Protein AF-A0A7V5BQK6-F1 (afdb_monomer)

Foldseek 3Di:
DCPVVVCVVLLVVLVVLLVVLVVLLVVLVVLLVVLVVVVVVCVVVVVPDPPPSNVVSVVSNVVSVVSSVVSNVVSVVSVVVSVVVVVVVVVVVVVVVVVVVVVVVVVVVVPPPPPDDDPDPDDPDDPDDDPPDPPPDDPDDDDDPDDDPPPPPPPPPDDDDDPDDDDDDDDDDPDDDDDDDDDDDDDDDDDDDDDDDDDD

Solvent-accessible surface area (backbone atoms only — not comparable to full-atom values): 12839 Å² total; per-residue (Å²): 131,80,64,70,70,68,52,55,58,55,55,51,48,25,52,48,33,40,50,52,15,52,50,44,35,53,50,23,51,52,50,28,52,50,26,51,52,49,44,53,52,39,60,75,71,62,58,89,74,75,68,65,49,55,57,53,26,64,50,44,38,60,52,20,51,52,51,22,53,53,33,38,51,52,17,49,51,51,47,51,51,52,51,51,52,51,52,53,52,53,52,50,54,53,50,53,51,49,52,52,51,53,49,52,49,53,52,50,59,72,66,48,74,80,73,67,86,73,79,78,71,83,74,75,80,78,76,81,77,78,78,82,77,74,81,75,80,76,80,79,84,72,90,70,80,90,70,85,79,76,78,78,73,80,74,72,79,79,76,79,79,75,80,78,78,74,82,74,79,77,82,80,85,78,83,77,80,80,81,81,86,79,83,83,82,84,82,85,84,80,91,75,89,81,84,93,78,86,87,132

Secondary structure (DSSP, 8-state):
--THHHHHHHHHHHHHHHHHHHHHHHHHHHHHHHHHHHHHHHHHTT-TT--HHHHHHHHHHHHHHHHHHHHHHHHHHHHHHHHHHHHHHHHHHHHHHHHHHHHHHHHHHHHS----------PPPPPPPPPPPP-PPPP---------------PPPPPPPPPPPPPPPPP----PPPPPPPPPP---------------

Mean predicted aligned error: 17.7 Å

pLDDT: mean 79.8, std 14.49, range [47.88, 98.0]

Structure (mmCIF, N/CA/C/O backbone):
data_AF-A0A7V5BQK6-F1
#
_entry.id   AF-A0A7V5BQK6-F1
#
loop_
_atom_site.group_PDB
_atom_site.id
_atom_site.type_symbol
_atom_site.label_atom_id
_atom_site.label_alt_id
_atom_site.label_comp_id
_atom_site.label_asym_id
_atom_site.label_entity_id
_atom_site.label_seq_id
_atom_site.pdbx_PDB_ins_code
_atom_site.Cartn_x
_atom_site.Cartn_y
_atom_site.Cartn_z
_atom_site.occupancy
_atom_site.B_iso_or_equiv
_atom_site.auth_seq_id
_atom_site.auth_comp_id
_atom_site.auth_asym_id
_atom_site.auth_atom_id
_atom_site.pdbx_PDB_model_num
ATOM 1 N N . MET A 1 1 ? -16.136 13.824 20.740 1.00 47.88 1 MET A N 1
ATOM 2 C CA . MET A 1 1 ? -14.744 14.043 20.278 1.00 47.88 1 MET A CA 1
ATOM 3 C C . MET A 1 1 ? -14.569 13.340 18.940 1.00 47.88 1 MET A C 1
ATOM 5 O O . MET A 1 1 ? -14.857 12.156 18.852 1.00 47.88 1 MET A O 1
ATOM 9 N N . ASN A 1 2 ? -14.201 14.072 17.887 1.00 64.56 2 ASN A N 1
ATOM 10 C CA . ASN A 1 2 ? -14.251 13.600 16.499 1.00 64.56 2 ASN A CA 1
ATOM 11 C C . ASN A 1 2 ? -12.981 12.805 16.137 1.00 64.56 2 ASN A C 1
ATOM 13 O O . ASN A 1 2 ? -12.063 13.313 15.497 1.00 64.56 2 ASN A O 1
ATOM 17 N N . VAL A 1 3 ? -12.886 11.575 16.648 1.00 63.81 3 VAL A N 1
ATOM 18 C CA . VAL A 1 3 ? -11.678 10.740 16.546 1.00 63.81 3 VAL A CA 1
ATOM 19 C C . VAL A 1 3 ? -11.440 10.250 15.111 1.00 63.81 3 VAL A C 1
ATOM 21 O O . VAL A 1 3 ? -10.291 10.080 14.719 1.00 63.81 3 VAL A O 1
ATOM 24 N N . GLN A 1 4 ? -12.491 10.118 14.292 1.00 70.25 4 GLN A N 1
ATOM 25 C CA . GLN A 1 4 ? -12.381 9.646 12.906 1.00 70.25 4 GLN A CA 1
ATOM 26 C C . GLN A 1 4 ? -11.520 10.549 12.009 1.00 70.25 4 GLN A C 1
ATOM 28 O O . GLN A 1 4 ? -10.766 10.030 11.191 1.00 70.25 4 GLN A O 1
ATOM 33 N N . ARG A 1 5 ? -11.538 11.879 12.202 1.00 76.94 5 ARG A N 1
ATOM 34 C CA . ARG A 1 5 ? -10.778 12.808 11.339 1.00 76.94 5 ARG A CA 1
ATOM 35 C C . ARG A 1 5 ? -9.258 12.638 11.425 1.00 76.94 5 ARG A C 1
ATOM 37 O O . ARG A 1 5 ? -8.564 12.977 10.474 1.00 76.94 5 ARG A O 1
ATOM 44 N N . LYS A 1 6 ? -8.723 12.124 12.540 1.00 76.81 6 LYS A N 1
ATOM 45 C CA . LYS A 1 6 ? -7.266 11.981 12.717 1.00 76.81 6 LYS A CA 1
ATOM 46 C C . LYS A 1 6 ? -6.682 10.798 11.935 1.00 76.81 6 LYS A C 1
ATOM 48 O O . LYS A 1 6 ? -5.529 10.863 11.524 1.00 76.81 6 LYS A O 1
ATOM 53 N N . TYR A 1 7 ? -7.472 9.754 11.684 1.00 80.19 7 TYR A N 1
ATOM 54 C CA . TYR A 1 7 ? -7.002 8.533 11.010 1.00 80.19 7 TYR A CA 1
ATOM 55 C C . TYR A 1 7 ? -7.083 8.615 9.491 1.00 80.19 7 TYR A C 1
ATOM 57 O O . TYR A 1 7 ? -6.333 7.930 8.800 1.00 80.19 7 TYR A O 1
ATOM 65 N N . THR A 1 8 ? -7.926 9.505 8.963 1.00 84.94 8 THR A N 1
ATOM 66 C CA . THR A 1 8 ? -8.040 9.738 7.521 1.00 84.94 8 THR A CA 1
ATOM 67 C C . THR A 1 8 ? -6.699 10.150 6.903 1.00 84.94 8 THR A C 1
ATOM 69 O O . THR A 1 8 ? -6.355 9.678 5.823 1.00 84.94 8 THR A O 1
ATOM 72 N N . GLY A 1 9 ? -5.899 10.958 7.612 1.00 88.00 9 GLY A N 1
ATOM 73 C CA . GLY A 1 9 ? -4.573 11.377 7.140 1.00 88.00 9 GLY A CA 1
ATOM 74 C C . GLY A 1 9 ? -3.559 10.230 7.054 1.00 88.00 9 GLY A C 1
ATOM 75 O O . GLY A 1 9 ? -2.810 10.141 6.086 1.00 88.00 9 GLY A O 1
ATOM 76 N N . LEU A 1 10 ? -3.569 9.315 8.028 1.00 87.44 10 LEU A N 1
ATOM 77 C CA . LEU A 1 10 ? -2.686 8.141 8.047 1.00 87.44 10 LEU A CA 1
ATOM 78 C C . LEU A 1 10 ? -3.044 7.134 6.947 1.00 87.44 10 LEU A C 1
ATOM 80 O O . LEU A 1 10 ? -2.151 6.621 6.274 1.00 87.44 10 LEU A O 1
ATOM 84 N N . GLY A 1 11 ? -4.340 6.903 6.716 1.00 88.00 11 GLY A N 1
ATOM 85 C CA . GLY A 1 11 ? -4.805 6.065 5.608 1.00 88.00 11 GLY A CA 1
ATOM 86 C C . GLY A 1 11 ? -4.397 6.632 4.246 1.00 88.00 11 GLY A C 1
ATOM 87 O O . GLY A 1 11 ? -3.893 5.899 3.394 1.00 88.00 11 GLY A O 1
ATOM 88 N N . PHE A 1 12 ? -4.525 7.952 4.069 1.00 92.12 12 PHE A N 1
ATOM 89 C CA . PHE A 1 12 ? -4.057 8.637 2.863 1.00 92.12 12 PHE A CA 1
ATOM 90 C C . PHE A 1 12 ? -2.544 8.488 2.668 1.00 92.12 12 PHE A C 1
ATOM 92 O O . PHE A 1 12 ? -2.097 8.218 1.557 1.00 92.12 12 PHE A O 1
ATOM 99 N N . LEU A 1 13 ? -1.754 8.591 3.741 1.00 90.38 13 LEU A N 1
ATOM 100 C CA . LEU A 1 13 ? -0.303 8.429 3.666 1.00 90.38 13 LEU A CA 1
ATOM 101 C C . LEU A 1 13 ? 0.095 7.005 3.241 1.00 90.38 13 LEU A C 1
ATOM 103 O O . LEU A 1 13 ? 0.959 6.843 2.383 1.00 90.38 13 LEU A O 1
ATOM 107 N N . ALA A 1 14 ? -0.563 5.973 3.780 1.00 88.88 14 ALA A N 1
ATOM 108 C CA . ALA A 1 14 ? -0.323 4.583 3.382 1.00 88.88 14 ALA A CA 1
ATOM 109 C C . ALA A 1 14 ? -0.654 4.338 1.899 1.00 88.88 14 ALA A C 1
ATOM 111 O O . ALA A 1 14 ? 0.089 3.660 1.184 1.00 88.88 14 ALA A O 1
ATOM 112 N N . TRP A 1 15 ? -1.753 4.928 1.421 1.00 94.31 15 TRP A N 1
ATOM 113 C CA . TRP A 1 15 ? -2.127 4.900 0.009 1.00 94.31 15 TRP A CA 1
ATOM 114 C C . TRP A 1 15 ? -1.109 5.643 -0.870 1.00 94.31 15 TRP A C 1
ATOM 116 O O . TRP A 1 15 ? -0.677 5.113 -1.895 1.00 94.31 15 TRP A O 1
ATOM 126 N N . LEU A 1 16 ? -0.645 6.816 -0.429 1.00 93.94 16 LEU A N 1
ATOM 127 C CA . LEU A 1 16 ? 0.367 7.610 -1.122 1.00 93.94 16 LEU A CA 1
ATOM 128 C C . LEU A 1 16 ? 1.692 6.847 -1.263 1.00 93.94 16 LEU A C 1
ATOM 130 O O . LEU A 1 16 ? 2.267 6.825 -2.349 1.00 93.94 16 LEU A O 1
ATOM 134 N N . PHE A 1 17 ? 2.150 6.159 -0.211 1.00 92.75 17 PHE A N 1
ATOM 135 C CA . PHE A 1 17 ? 3.356 5.324 -0.272 1.00 92.75 17 PHE A CA 1
ATOM 136 C C . PHE A 1 17 ? 3.250 4.210 -1.318 1.00 92.75 17 PHE A C 1
ATOM 138 O O . PHE A 1 17 ? 4.212 3.966 -2.046 1.00 92.75 17 PHE A O 1
ATOM 145 N N . LYS A 1 18 ? 2.083 3.567 -1.447 1.00 90.81 18 LYS A N 1
ATOM 146 C CA . LYS A 1 18 ? 1.851 2.562 -2.497 1.00 90.81 18 LYS A CA 1
ATOM 147 C C . LYS A 1 18 ? 1.940 3.174 -3.893 1.00 90.81 18 LYS A C 1
ATOM 149 O O . LYS A 1 18 ? 2.552 2.573 -4.770 1.00 90.81 18 LYS A O 1
ATOM 154 N N . ILE A 1 19 ? 1.380 4.366 -4.103 1.00 94.81 19 ILE A N 1
ATOM 155 C CA . ILE A 1 19 ? 1.478 5.067 -5.392 1.00 94.81 19 ILE A CA 1
ATOM 156 C C . ILE A 1 19 ? 2.924 5.423 -5.714 1.00 94.81 19 ILE A C 1
ATOM 158 O O . ILE A 1 19 ? 3.383 5.144 -6.818 1.00 94.81 19 ILE A O 1
ATOM 162 N N . ILE A 1 20 ? 3.654 5.990 -4.753 1.00 93.69 20 ILE A N 1
ATOM 163 C CA . ILE A 1 20 ? 5.069 6.330 -4.928 1.00 93.69 20 ILE A CA 1
ATOM 164 C C . ILE A 1 20 ? 5.881 5.073 -5.260 1.00 93.69 20 ILE A C 1
ATOM 166 O O . ILE A 1 20 ? 6.717 5.122 -6.160 1.00 93.69 20 ILE A O 1
ATOM 170 N N . ALA A 1 21 ? 5.599 3.940 -4.607 1.00 92.19 21 ALA A N 1
ATOM 171 C CA . ALA A 1 21 ? 6.231 2.666 -4.936 1.00 92.19 21 ALA A CA 1
ATOM 172 C C . ALA A 1 21 ? 5.999 2.300 -6.412 1.00 92.19 21 ALA A C 1
ATOM 174 O O . ALA A 1 21 ? 6.957 2.054 -7.144 1.00 92.19 21 ALA A O 1
ATOM 175 N N . TRP A 1 22 ? 4.746 2.323 -6.877 1.00 95.69 22 TRP A N 1
ATOM 176 C CA . TRP A 1 22 ? 4.415 2.034 -8.276 1.00 95.69 22 TRP A CA 1
ATOM 177 C C . TRP A 1 22 ? 5.094 2.988 -9.262 1.00 95.69 22 TRP A C 1
ATOM 179 O O . TRP A 1 22 ? 5.637 2.533 -10.268 1.00 95.69 22 TRP A O 1
ATOM 189 N N . ILE A 1 23 ? 5.121 4.290 -8.965 1.00 95.81 23 ILE A N 1
ATOM 190 C CA . ILE A 1 23 ? 5.815 5.288 -9.792 1.00 95.81 23 ILE A CA 1
ATOM 191 C C . ILE A 1 23 ? 7.312 4.969 -9.867 1.00 95.81 23 ILE A C 1
ATOM 193 O O . ILE A 1 23 ? 7.877 4.976 -10.958 1.00 95.81 23 ILE A O 1
ATOM 197 N N . ALA A 1 24 ? 7.947 4.642 -8.738 1.00 92.88 24 ALA A N 1
ATOM 198 C CA . ALA A 1 24 ? 9.363 4.283 -8.694 1.00 92.88 24 ALA A CA 1
ATOM 199 C C . ALA A 1 24 ? 9.669 3.024 -9.524 1.00 92.88 24 ALA A C 1
ATOM 201 O O . ALA A 1 24 ? 10.669 2.992 -10.244 1.00 92.88 24 ALA A O 1
ATOM 202 N N . LEU A 1 25 ? 8.791 2.014 -9.480 1.00 95.19 25 LEU A N 1
ATOM 203 C CA . LEU A 1 25 ? 8.921 0.802 -10.290 1.00 95.19 25 LEU A CA 1
ATOM 204 C C . LEU A 1 25 ? 8.820 1.110 -11.789 1.00 95.19 25 LEU A C 1
ATOM 206 O O . LEU A 1 25 ? 9.693 0.712 -12.558 1.00 95.19 25 LEU A O 1
ATOM 210 N N . ILE A 1 26 ? 7.784 1.847 -12.202 1.00 97.00 26 ILE A N 1
ATOM 211 C CA . ILE A 1 26 ? 7.568 2.213 -13.610 1.00 97.00 26 ILE A CA 1
ATOM 212 C C . ILE A 1 26 ? 8.733 3.063 -14.123 1.00 97.00 26 ILE A C 1
ATOM 214 O O . ILE A 1 26 ? 9.243 2.802 -15.210 1.00 97.00 26 ILE A O 1
ATOM 218 N N . ALA A 1 27 ? 9.192 4.037 -13.332 1.00 94.81 27 ALA A N 1
ATOM 219 C CA . ALA A 1 27 ? 10.336 4.870 -13.679 1.00 94.81 27 ALA A CA 1
ATOM 220 C C . ALA A 1 27 ? 11.607 4.029 -13.860 1.00 94.81 27 ALA A C 1
ATOM 222 O O . ALA A 1 27 ? 12.291 4.177 -14.869 1.00 94.81 27 ALA A O 1
ATOM 223 N N . SER A 1 28 ? 11.901 3.104 -12.940 1.00 93.69 28 SER A N 1
A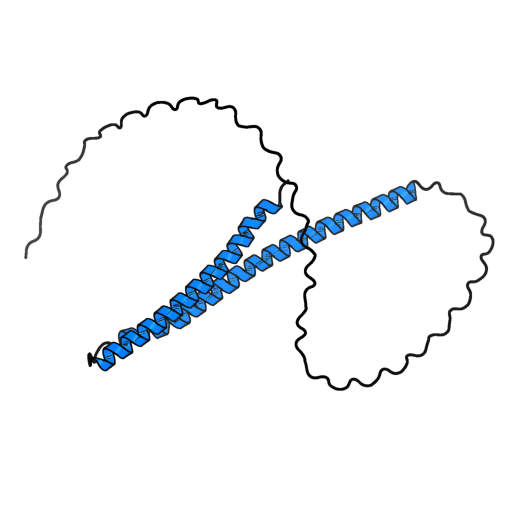TOM 224 C CA . SER A 1 28 ? 13.060 2.208 -13.052 1.00 93.69 28 SER A CA 1
ATOM 225 C C . SER A 1 28 ? 13.010 1.346 -14.317 1.00 93.69 28 SER A C 1
ATOM 227 O O . SER A 1 28 ? 14.007 1.259 -15.036 1.00 93.69 28 SER A O 1
ATOM 229 N N . ILE A 1 29 ? 11.846 0.774 -14.642 1.00 94.94 29 ILE A N 1
ATOM 230 C CA . ILE A 1 29 ? 11.657 -0.014 -15.868 1.00 94.94 29 ILE A CA 1
ATOM 231 C C . ILE A 1 29 ? 11.849 0.868 -17.108 1.00 94.94 29 ILE A C 1
ATOM 233 O O . ILE A 1 29 ? 12.577 0.484 -18.022 1.00 94.94 29 ILE A O 1
ATOM 237 N N . ALA A 1 30 ? 11.246 2.060 -17.137 1.00 95.56 30 ALA A N 1
ATOM 238 C CA . ALA A 1 30 ? 11.380 2.995 -18.252 1.00 95.56 30 ALA A CA 1
ATOM 239 C C . ALA A 1 30 ? 12.842 3.414 -18.472 1.00 95.56 30 ALA A C 1
ATOM 241 O O . ALA A 1 30 ? 13.314 3.413 -19.608 1.00 95.56 30 ALA A O 1
ATOM 242 N N . PHE A 1 31 ? 13.583 3.698 -17.395 1.00 93.31 31 PHE A N 1
ATOM 243 C CA . PHE A 1 31 ? 15.016 3.984 -17.462 1.00 93.31 31 PHE A CA 1
ATOM 244 C C . PHE A 1 31 ? 15.812 2.788 -17.986 1.00 93.31 31 PHE A C 1
ATOM 246 O O . PHE A 1 31 ? 16.639 2.962 -18.878 1.00 93.31 31 PHE A O 1
ATOM 253 N N . ALA A 1 32 ? 15.558 1.577 -17.486 1.00 90.00 32 ALA A N 1
ATOM 254 C CA . ALA A 1 32 ? 16.251 0.376 -17.948 1.00 90.00 32 ALA A CA 1
ATOM 255 C C . ALA A 1 32 ? 16.034 0.135 -19.453 1.00 90.00 32 ALA A C 1
ATOM 257 O O . ALA A 1 32 ? 16.995 -0.105 -20.184 1.00 90.00 32 ALA A O 1
ATOM 258 N N . VAL A 1 33 ? 14.793 0.277 -19.930 1.00 92.88 33 VAL A N 1
ATOM 259 C CA . VAL A 1 33 ? 14.450 0.166 -21.356 1.00 92.88 33 VAL A CA 1
ATOM 260 C C . VAL A 1 33 ? 15.129 1.266 -22.172 1.00 92.88 33 VAL A C 1
ATOM 262 O O . VAL A 1 33 ? 15.717 0.977 -23.212 1.00 92.88 33 VAL A O 1
ATOM 265 N N . TRP A 1 34 ? 15.106 2.514 -21.697 1.00 93.06 34 TRP A N 1
ATOM 266 C CA . TRP A 1 34 ? 15.776 3.634 -22.360 1.00 93.06 34 TRP A CA 1
ATOM 267 C C . TRP A 1 34 ? 17.281 3.390 -22.529 1.00 93.06 34 TRP A C 1
ATOM 269 O O . TRP A 1 34 ? 17.806 3.547 -23.631 1.00 93.06 34 TRP A O 1
ATOM 279 N N . PHE A 1 35 ? 17.974 2.957 -21.470 1.00 90.38 35 PHE A N 1
ATOM 280 C CA . PHE A 1 35 ? 19.403 2.631 -21.534 1.00 90.38 35 PHE A CA 1
ATOM 281 C C . PHE A 1 35 ? 19.695 1.488 -22.509 1.00 90.38 35 PHE A C 1
ATOM 283 O O . PHE A 1 35 ? 20.683 1.552 -23.239 1.00 90.38 35 PHE A O 1
ATOM 290 N N . TRP A 1 36 ? 18.817 0.486 -22.574 1.00 87.31 36 TRP A N 1
ATOM 291 C CA . TRP A 1 36 ? 18.955 -0.618 -23.519 1.00 87.31 36 TRP A CA 1
ATOM 292 C C . TRP A 1 36 ? 18.797 -0.163 -24.980 1.00 87.31 36 TRP A C 1
ATOM 294 O O . TRP A 1 36 ? 19.584 -0.552 -25.842 1.00 87.31 36 TRP A O 1
ATOM 304 N N . PHE A 1 37 ? 17.845 0.735 -25.261 1.00 91.06 37 PHE A N 1
ATOM 305 C CA . PHE A 1 37 ? 17.688 1.349 -26.587 1.00 91.06 37 PHE A CA 1
ATOM 306 C C . PHE A 1 37 ? 18.875 2.237 -26.980 1.00 91.06 37 PHE A C 1
ATOM 308 O O . PHE A 1 37 ? 19.283 2.236 -28.144 1.00 91.06 37 PHE A O 1
ATOM 315 N N . GLN A 1 38 ? 19.437 2.991 -26.031 1.00 88.25 38 GLN A N 1
ATOM 316 C CA . GLN A 1 38 ? 20.633 3.805 -26.266 1.00 88.25 38 GLN A CA 1
ATOM 317 C C . GLN A 1 38 ? 21.822 2.929 -26.659 1.00 88.25 38 GLN A C 1
ATOM 319 O O . GLN A 1 38 ? 22.490 3.217 -27.649 1.00 88.25 38 GLN A O 1
ATOM 324 N N . ASP A 1 39 ? 22.041 1.826 -25.941 1.00 85.19 39 ASP A N 1
ATOM 325 C CA . ASP A 1 39 ? 23.104 0.880 -26.269 1.00 85.19 39 ASP A CA 1
ATOM 326 C C . ASP A 1 39 ? 22.917 0.269 -27.666 1.00 85.19 39 ASP A C 1
ATOM 328 O O . ASP A 1 39 ? 23.847 0.285 -28.471 1.00 85.19 39 ASP A O 1
ATOM 332 N N . TYR A 1 40 ? 21.695 -0.158 -28.008 1.00 87.12 40 TYR A N 1
ATOM 333 C CA . TYR A 1 40 ? 21.377 -0.648 -29.353 1.00 87.12 40 TYR A CA 1
ATOM 334 C C . TYR A 1 40 ? 21.680 0.396 -30.439 1.00 87.12 40 TYR A C 1
ATOM 336 O O . TYR A 1 40 ? 22.308 0.091 -31.452 1.00 87.12 40 TYR A O 1
ATOM 344 N N . THR A 1 41 ? 21.287 1.650 -30.210 1.00 87.88 41 THR A N 1
ATOM 345 C CA . THR A 1 41 ? 21.492 2.752 -31.161 1.00 87.88 41 THR A CA 1
ATOM 346 C C . THR A 1 41 ? 22.983 3.033 -31.376 1.00 87.88 41 THR A C 1
ATOM 348 O O . THR A 1 41 ? 23.434 3.143 -32.516 1.00 87.88 41 THR A O 1
ATOM 351 N N . VAL A 1 42 ? 23.770 3.080 -30.296 1.00 86.69 42 VAL A N 1
ATOM 352 C CA . VAL A 1 42 ? 25.228 3.287 -30.339 1.00 86.69 42 VAL A CA 1
ATOM 353 C C . VAL A 1 42 ? 25.943 2.134 -31.051 1.00 86.69 42 VAL A C 1
ATOM 355 O O . VAL A 1 42 ? 26.853 2.386 -31.845 1.00 86.69 42 VAL A O 1
ATOM 358 N N . GLN A 1 43 ? 25.514 0.886 -30.820 1.00 84.75 43 GLN A N 1
ATOM 359 C CA . GLN A 1 43 ? 26.060 -0.286 -31.512 1.00 84.75 43 GLN A CA 1
ATOM 360 C C . GLN A 1 43 ? 25.801 -0.233 -33.022 1.00 84.75 43 GLN A C 1
ATOM 362 O O . GLN A 1 43 ? 26.722 -0.462 -33.806 1.00 84.75 43 GLN A O 1
ATOM 367 N N . VAL A 1 44 ? 24.578 0.112 -33.440 1.00 88.00 44 VAL A N 1
ATOM 368 C CA . VAL A 1 44 ? 24.208 0.208 -34.864 1.00 88.00 44 VAL A CA 1
ATOM 369 C C . VAL A 1 44 ? 24.959 1.341 -35.572 1.00 88.00 44 VAL A C 1
ATOM 371 O O . VAL A 1 44 ? 25.360 1.186 -36.722 1.00 88.00 44 VAL A O 1
ATOM 374 N N . LEU A 1 45 ? 25.201 2.462 -34.886 1.00 90.38 45 LEU A N 1
ATOM 375 C CA . LEU A 1 45 ? 25.946 3.608 -35.425 1.00 90.38 45 LEU A CA 1
ATOM 376 C C . LEU A 1 45 ? 27.472 3.399 -35.466 1.00 90.38 45 LEU A C 1
ATOM 378 O O . LEU A 1 45 ? 28.187 4.266 -35.963 1.00 90.38 45 LEU A O 1
ATOM 382 N N . GLY A 1 46 ? 27.992 2.274 -34.963 1.00 85.50 46 GLY A N 1
ATOM 383 C CA . GLY A 1 46 ? 29.418 1.944 -35.041 1.00 85.50 46 GLY A CA 1
ATOM 384 C C . GLY A 1 46 ? 30.320 2.756 -34.104 1.00 85.50 46 GLY A C 1
ATOM 385 O O . GLY A 1 46 ? 31.543 2.731 -34.255 1.00 85.50 46 GLY A O 1
ATOM 386 N N . PHE A 1 47 ? 29.759 3.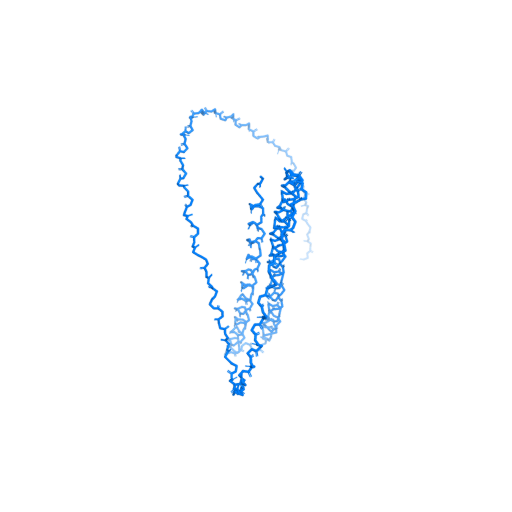446 -33.105 1.00 79.88 47 PHE A N 1
ATOM 387 C CA . PHE A 1 47 ? 30.536 4.130 -32.066 1.00 79.88 47 PHE A CA 1
ATOM 388 C C . PHE A 1 47 ? 31.054 3.101 -31.043 1.00 79.88 47 PHE A C 1
ATOM 390 O O . PHE A 1 47 ? 30.539 2.957 -29.937 1.00 79.88 47 PHE A O 1
ATOM 397 N N . GLY A 1 48 ? 32.077 2.343 -31.441 1.00 65.25 48 GLY A N 1
ATOM 398 C CA . GLY A 1 48 ? 32.552 1.114 -30.791 1.00 65.25 48 GLY A CA 1
ATOM 399 C C . GLY A 1 48 ? 33.223 1.225 -29.414 1.00 65.25 48 GLY A C 1
ATOM 400 O O . GLY A 1 48 ? 34.079 0.396 -29.118 1.00 65.25 48 GLY A O 1
ATOM 401 N N . VAL A 1 49 ? 32.889 2.202 -28.559 1.00 63.69 49 VAL A N 1
ATOM 402 C CA . VAL A 1 49 ? 33.611 2.394 -27.277 1.00 63.69 49 VAL A CA 1
ATOM 403 C C . VAL A 1 49 ? 32.722 2.632 -26.044 1.00 63.69 49 VAL A C 1
ATOM 405 O O . VAL A 1 49 ? 33.195 2.480 -24.920 1.00 63.69 49 VAL A O 1
ATOM 408 N N . TYR A 1 50 ? 31.422 2.908 -26.174 1.00 64.44 50 TYR A N 1
ATOM 409 C CA . TYR A 1 50 ? 30.586 3.197 -24.997 1.00 64.44 50 TYR A CA 1
ATOM 410 C C . TYR A 1 50 ? 29.857 1.957 -24.459 1.00 64.44 50 TYR A C 1
ATOM 412 O O . TYR A 1 50 ? 28.675 1.772 -24.701 1.00 64.44 50 TYR A O 1
ATOM 420 N N . ARG A 1 51 ? 30.552 1.125 -23.664 1.00 68.81 51 ARG A N 1
ATOM 421 C CA . ARG A 1 51 ? 29.943 0.022 -22.871 1.00 68.81 51 ARG A CA 1
ATOM 422 C C . ARG A 1 51 ? 29.339 0.458 -21.528 1.00 68.81 51 ARG A C 1
ATOM 424 O O . ARG A 1 51 ? 28.686 -0.334 -20.853 1.00 68.81 51 ARG A O 1
ATOM 431 N N . ILE A 1 52 ? 29.575 1.704 -21.125 1.00 76.25 52 ILE A N 1
ATOM 432 C CA . ILE A 1 52 ? 29.103 2.288 -19.860 1.00 76.25 52 ILE A CA 1
ATOM 433 C C . ILE A 1 52 ? 27.556 2.266 -19.720 1.00 76.25 52 ILE A C 1
ATOM 435 O O . ILE A 1 52 ? 27.087 1.937 -18.628 1.00 76.25 52 ILE A O 1
ATOM 439 N N . PRO A 1 53 ? 26.744 2.529 -20.771 1.00 72.94 53 PRO A N 1
ATOM 440 C CA . PRO A 1 53 ? 25.282 2.616 -20.650 1.00 72.94 53 PRO A CA 1
ATOM 441 C C . PRO A 1 53 ? 24.609 1.322 -20.165 1.00 72.94 53 PRO A C 1
ATOM 443 O O . PRO A 1 53 ? 23.723 1.369 -19.311 1.00 72.94 53 PRO A O 1
ATOM 446 N N . ASN A 1 54 ? 25.065 0.160 -20.645 1.00 76.75 54 ASN A N 1
ATOM 447 C CA . ASN A 1 54 ? 24.477 -1.134 -20.279 1.00 76.75 54 ASN A CA 1
ATOM 448 C C . ASN A 1 54 ? 24.674 -1.497 -18.806 1.00 76.75 54 ASN A C 1
ATOM 450 O O . ASN A 1 54 ? 23.795 -2.096 -18.180 1.00 76.75 54 ASN A O 1
ATOM 454 N N . TRP A 1 55 ? 25.827 -1.140 -18.241 1.00 84.44 55 TRP A N 1
ATOM 455 C CA . TRP A 1 55 ? 26.128 -1.441 -16.845 1.00 84.44 55 TRP A CA 1
ATOM 456 C C . TRP A 1 55 ? 25.248 -0.620 -15.894 1.00 84.44 55 TRP A C 1
ATOM 458 O O . TRP A 1 55 ? 24.688 -1.172 -14.949 1.00 84.44 55 TRP A O 1
ATOM 468 N N . LEU A 1 56 ? 25.038 0.667 -16.200 1.00 84.56 56 LEU A N 1
ATOM 469 C CA . LEU A 1 56 ? 24.124 1.530 -15.446 1.00 84.56 56 LEU A CA 1
ATOM 470 C C . LEU A 1 56 ? 22.682 1.011 -15.491 1.00 84.56 56 LEU A C 1
ATOM 472 O O . LEU A 1 56 ? 22.076 0.838 -14.435 1.00 84.56 56 LEU A O 1
ATOM 476 N N . GLY A 1 57 ? 22.152 0.681 -16.674 1.00 82.94 57 GLY A N 1
ATOM 477 C CA . GLY A 1 57 ? 20.803 0.111 -16.789 1.00 82.94 57 GLY A CA 1
ATOM 478 C C . GLY A 1 57 ? 20.625 -1.166 -15.956 1.00 82.94 57 GLY A C 1
ATOM 479 O O . GLY A 1 57 ? 19.621 -1.328 -15.261 1.00 82.94 57 GLY A O 1
ATOM 480 N N . SER A 1 58 ? 21.649 -2.025 -15.942 1.00 87.38 58 SER A N 1
ATOM 481 C CA . SER A 1 58 ? 21.649 -3.283 -15.183 1.00 87.38 58 SER A CA 1
ATOM 482 C C . SER A 1 58 ? 21.674 -3.091 -13.663 1.00 87.38 58 SER A C 1
ATOM 484 O O . SER A 1 58 ? 21.208 -3.969 -12.945 1.00 87.38 58 SER A O 1
ATOM 486 N N . ILE A 1 59 ? 22.191 -1.965 -13.157 1.00 91.25 59 ILE A N 1
ATOM 487 C CA . ILE A 1 59 ? 22.204 -1.634 -11.719 1.00 91.25 59 ILE A CA 1
ATOM 488 C C . ILE A 1 59 ? 20.926 -0.908 -11.297 1.00 91.25 59 ILE A C 1
ATOM 490 O O . ILE A 1 59 ? 20.394 -1.156 -10.214 1.00 91.25 59 ILE A O 1
ATOM 494 N N . PHE A 1 60 ? 20.402 -0.032 -12.152 1.00 87.88 60 PHE A N 1
ATOM 495 C CA . PHE A 1 60 ? 19.198 0.740 -11.850 1.00 87.88 60 PHE A CA 1
ATOM 496 C C . PHE A 1 60 ? 17.938 -0.125 -11.758 1.00 87.88 60 PHE A C 1
ATOM 498 O O . PHE A 1 60 ? 17.039 0.197 -10.979 1.00 87.88 60 PHE A O 1
ATOM 505 N N . LEU A 1 61 ? 17.875 -1.232 -12.504 1.00 91.19 61 LEU A N 1
ATOM 506 C CA . LEU A 1 61 ? 16.756 -2.170 -12.438 1.00 91.19 61 LEU A CA 1
ATOM 507 C C . LEU A 1 61 ? 16.627 -2.851 -11.053 1.00 91.19 61 LEU A C 1
ATOM 509 O O . LEU A 1 61 ? 15.589 -2.674 -10.412 1.00 91.19 61 LEU A O 1
ATOM 513 N N . PRO A 1 62 ? 17.634 -3.581 -10.523 1.00 94.19 62 PRO A N 1
ATOM 514 C CA . PRO A 1 62 ? 17.534 -4.188 -9.198 1.00 94.19 62 PRO A CA 1
ATOM 515 C C . PRO A 1 62 ? 17.395 -3.133 -8.098 1.00 94.19 62 PRO A C 1
ATOM 517 O O . PRO A 1 62 ? 16.652 -3.357 -7.146 1.00 94.19 62 PRO A O 1
ATOM 520 N N . PHE A 1 63 ? 18.036 -1.967 -8.239 1.00 94.50 63 PHE A N 1
ATOM 521 C CA . PHE A 1 63 ? 17.866 -0.871 -7.286 1.00 94.50 63 PHE A CA 1
ATOM 522 C C . PHE A 1 63 ? 16.419 -0.356 -7.250 1.00 94.50 63 PHE A C 1
ATOM 524 O O . PHE A 1 63 ? 15.851 -0.173 -6.172 1.00 94.50 63 PHE A O 1
ATOM 531 N N . GLY A 1 64 ? 15.783 -0.176 -8.410 1.00 92.44 64 GLY A N 1
ATOM 532 C CA . GLY A 1 64 ? 14.382 0.231 -8.488 1.00 92.44 64 GLY A CA 1
ATOM 533 C C . GLY A 1 64 ? 13.422 -0.826 -7.948 1.00 92.44 64 GLY A C 1
ATOM 534 O O . GLY A 1 64 ? 12.492 -0.481 -7.223 1.00 92.44 64 GLY A O 1
ATOM 535 N N . ILE A 1 65 ? 13.683 -2.110 -8.214 1.00 95.38 65 ILE A N 1
ATOM 536 C CA . ILE A 1 65 ? 12.906 -3.227 -7.653 1.00 95.38 65 ILE A CA 1
ATOM 537 C C . ILE A 1 65 ? 13.022 -3.260 -6.122 1.00 95.38 65 ILE A C 1
ATOM 539 O O . ILE A 1 65 ? 12.005 -3.359 -5.437 1.00 95.38 65 ILE A O 1
ATOM 543 N N . LEU A 1 66 ? 14.232 -3.136 -5.566 1.00 96.81 66 LEU A N 1
ATOM 544 C CA . LEU A 1 66 ? 14.442 -3.079 -4.114 1.00 96.81 66 LEU A CA 1
ATOM 545 C C . LEU A 1 66 ? 13.719 -1.880 -3.491 1.00 96.81 66 LEU A C 1
ATOM 547 O O . LEU A 1 66 ? 13.011 -2.033 -2.497 1.00 96.81 66 LEU A O 1
ATOM 551 N N . THR A 1 67 ? 13.834 -0.708 -4.117 1.00 93.25 67 THR A N 1
ATOM 552 C CA . THR A 1 67 ? 13.136 0.512 -3.688 1.00 93.25 67 THR A CA 1
ATOM 553 C C . THR A 1 67 ? 11.615 0.322 -3.701 1.00 93.25 67 THR A C 1
ATOM 555 O O . THR A 1 67 ? 10.940 0.673 -2.732 1.00 93.25 67 THR A O 1
ATOM 558 N N . PHE A 1 68 ? 11.071 -0.294 -4.757 1.00 95.00 68 PHE A N 1
ATOM 559 C CA . PHE A 1 68 ? 9.654 -0.642 -4.859 1.00 95.00 68 PHE A CA 1
ATOM 560 C C . PHE A 1 68 ? 9.213 -1.555 -3.714 1.00 95.00 68 PHE A C 1
ATOM 562 O O . PHE A 1 68 ? 8.249 -1.231 -3.022 1.00 95.00 68 PHE A O 1
ATOM 569 N N . ILE A 1 69 ? 9.932 -2.659 -3.478 1.00 96.06 69 ILE A N 1
ATOM 570 C CA . ILE A 1 69 ? 9.617 -3.607 -2.401 1.00 96.06 69 ILE A CA 1
ATOM 571 C C . ILE A 1 69 ? 9.618 -2.886 -1.053 1.00 96.06 69 ILE A C 1
ATOM 573 O O . ILE A 1 69 ? 8.684 -3.049 -0.270 1.00 96.06 69 ILE A O 1
ATOM 577 N N . GLN A 1 70 ? 10.625 -2.052 -0.791 1.00 95.44 70 GLN A N 1
ATOM 578 C CA . GLN A 1 70 ? 10.757 -1.361 0.485 1.00 95.44 70 GLN A CA 1
ATOM 579 C C . GLN A 1 70 ? 9.600 -0.389 0.746 1.00 95.44 70 GLN A C 1
ATOM 581 O O . GLN A 1 70 ? 8.998 -0.439 1.820 1.00 95.44 70 GLN A O 1
ATOM 586 N N . PHE A 1 71 ? 9.224 0.439 -0.235 1.00 91.94 71 PHE A N 1
ATOM 587 C CA . PHE A 1 71 ? 8.071 1.335 -0.093 1.00 91.94 71 PHE A CA 1
ATOM 588 C C . PHE A 1 71 ? 6.738 0.586 -0.047 1.00 91.94 71 PHE A C 1
ATOM 590 O O . PHE A 1 71 ? 5.847 0.973 0.711 1.00 91.94 71 PHE A O 1
ATOM 597 N N . TYR A 1 72 ? 6.598 -0.498 -0.811 1.00 93.56 72 TYR A N 1
ATOM 598 C CA . TYR A 1 72 ? 5.384 -1.308 -0.821 1.00 93.56 72 TYR A CA 1
ATOM 599 C C . TYR A 1 72 ? 5.151 -1.995 0.531 1.00 93.56 72 TYR A C 1
ATOM 601 O O . TYR A 1 72 ? 4.050 -1.919 1.082 1.00 93.56 72 TYR A O 1
ATOM 609 N N . VAL A 1 73 ? 6.196 -2.607 1.102 1.00 95.12 73 VAL A N 1
ATOM 610 C CA . VAL A 1 73 ? 6.152 -3.230 2.434 1.00 95.12 73 VAL A CA 1
ATOM 611 C C . VAL A 1 73 ? 5.883 -2.180 3.509 1.00 95.12 73 VAL A C 1
ATOM 613 O O . VAL A 1 73 ? 5.015 -2.397 4.352 1.00 95.12 73 VAL A O 1
ATOM 616 N N . LEU A 1 74 ? 6.558 -1.026 3.463 1.00 93.00 74 LEU A N 1
ATOM 617 C CA . LEU A 1 74 ? 6.347 0.050 4.434 1.00 93.00 74 LEU A CA 1
ATOM 618 C C . LEU A 1 74 ? 4.906 0.582 4.386 1.00 93.00 74 LEU A C 1
ATOM 620 O O . LEU A 1 74 ? 4.258 0.697 5.425 1.00 93.00 74 LEU A O 1
ATOM 624 N N . GLY A 1 75 ? 4.374 0.840 3.188 1.00 89.38 75 GLY A N 1
ATOM 625 C CA . GLY A 1 75 ? 2.984 1.259 3.004 1.00 89.38 75 GLY A CA 1
ATOM 626 C C . GLY A 1 75 ? 1.984 0.204 3.488 1.00 89.38 75 GLY A C 1
ATOM 627 O O . GLY A 1 75 ? 0.994 0.542 4.133 1.00 89.38 75 GLY A O 1
ATOM 628 N N . GLY A 1 76 ? 2.260 -1.081 3.237 1.00 91.19 76 GLY A N 1
ATOM 629 C CA . GLY A 1 76 ? 1.455 -2.195 3.745 1.00 91.19 76 GLY A CA 1
ATOM 630 C C . GLY A 1 76 ? 1.462 -2.300 5.272 1.00 91.19 76 GLY A C 1
ATOM 631 O O . GLY A 1 76 ? 0.410 -2.500 5.875 1.00 91.19 76 GLY A O 1
ATOM 632 N N . LEU A 1 77 ? 2.621 -2.106 5.903 1.00 95.12 77 LEU A N 1
ATOM 633 C CA . LEU A 1 77 ? 2.774 -2.174 7.355 1.00 95.12 77 LEU A CA 1
ATOM 634 C C . LEU A 1 77 ? 2.028 -1.032 8.058 1.00 95.12 77 LEU A C 1
ATOM 636 O O . LEU A 1 77 ? 1.381 -1.265 9.076 1.00 95.12 77 LEU A O 1
ATOM 640 N N . ILE A 1 78 ? 2.044 0.176 7.481 1.00 92.31 78 ILE A N 1
ATOM 641 C CA . ILE A 1 78 ? 1.244 1.306 7.979 1.00 92.31 78 ILE A CA 1
ATOM 642 C C . ILE A 1 78 ? -0.254 0.994 7.869 1.00 92.31 78 ILE A C 1
ATOM 644 O O . ILE A 1 78 ? -0.976 1.201 8.841 1.00 92.31 78 ILE A O 1
ATOM 648 N N . SER A 1 79 ? -0.727 0.463 6.731 1.00 89.25 79 SER A N 1
ATOM 649 C CA . SER A 1 79 ? -2.132 0.043 6.588 1.00 89.25 79 SER A CA 1
ATOM 650 C C . SER A 1 79 ? -2.532 -0.976 7.658 1.00 89.25 79 SER A C 1
ATOM 652 O O . SER A 1 79 ? -3.530 -0.779 8.343 1.00 89.25 79 SER A O 1
ATOM 654 N N . LEU A 1 80 ? -1.715 -2.012 7.866 1.00 93.62 80 LEU A N 1
ATOM 655 C CA . LEU A 1 80 ? -1.990 -3.049 8.859 1.00 93.62 80 LEU A CA 1
ATOM 656 C C . LEU A 1 80 ? -2.034 -2.490 10.286 1.00 93.62 80 LEU A C 1
ATOM 658 O O . LEU A 1 80 ? -2.879 -2.891 11.082 1.00 93.62 80 LEU A O 1
ATOM 662 N N . LEU A 1 81 ? -1.152 -1.545 10.617 1.00 94.12 81 LEU A N 1
ATOM 663 C CA . LEU A 1 81 ? -1.139 -0.916 11.936 1.00 94.12 81 LEU A CA 1
ATOM 664 C C . LEU A 1 81 ? -2.428 -0.117 12.195 1.00 94.12 81 LEU A C 1
ATOM 666 O O . LEU A 1 81 ? -2.976 -0.177 13.296 1.00 94.12 81 LEU A O 1
ATOM 670 N N . ILE A 1 82 ? -2.935 0.580 11.171 1.00 91.69 82 ILE A N 1
ATOM 671 C CA . ILE A 1 82 ? -4.211 1.307 11.234 1.00 91.69 82 ILE A CA 1
ATOM 672 C C . ILE A 1 82 ? -5.373 0.328 11.446 1.00 91.69 82 ILE A C 1
ATOM 674 O O . ILE A 1 82 ? -6.229 0.575 12.298 1.00 91.69 82 ILE A O 1
ATOM 678 N N . ASP A 1 83 ? -5.386 -0.796 10.726 1.00 92.25 83 ASP A N 1
ATOM 679 C CA . ASP A 1 83 ? -6.437 -1.811 10.849 1.00 92.25 83 ASP A CA 1
ATOM 680 C C . ASP A 1 83 ? -6.444 -2.455 12.242 1.00 92.25 83 ASP A C 1
ATOM 682 O O . ASP A 1 83 ? -7.503 -2.623 12.854 1.00 92.25 83 ASP A O 1
ATOM 686 N N . VAL A 1 84 ? -5.263 -2.760 12.794 1.00 95.75 84 VAL A N 1
ATOM 687 C CA . VAL A 1 84 ? -5.122 -3.283 14.162 1.00 95.75 84 VAL A CA 1
ATOM 688 C C . VAL A 1 84 ? -5.626 -2.271 15.189 1.00 95.75 84 VAL A C 1
ATOM 690 O O . VAL A 1 84 ? -6.350 -2.648 16.116 1.00 95.75 84 VAL A O 1
ATOM 693 N N . GLU A 1 85 ? -5.298 -0.987 15.035 1.00 93.25 85 GLU A N 1
ATOM 694 C CA . GLU A 1 85 ? -5.795 0.057 15.934 1.00 93.25 85 GLU A CA 1
ATOM 695 C C . GLU A 1 85 ? -7.322 0.186 15.853 1.00 93.25 85 GLU A C 1
ATOM 697 O O . GLU A 1 85 ? -7.995 0.267 16.887 1.00 93.25 85 GLU A O 1
ATOM 702 N N . TYR A 1 86 ? -7.885 0.154 14.642 1.00 89.75 86 TYR A N 1
ATOM 703 C CA . TYR A 1 86 ? -9.330 0.205 14.433 1.00 89.75 86 TYR A CA 1
ATOM 704 C C . TYR A 1 86 ? -10.036 -0.982 15.098 1.00 89.75 86 TYR A C 1
ATOM 706 O O . TYR A 1 86 ? -10.982 -0.792 15.867 1.00 89.75 86 TYR A O 1
ATOM 714 N N . ASN A 1 87 ? -9.532 -2.196 14.877 1.00 93.12 87 ASN A N 1
ATOM 715 C CA . ASN A 1 87 ? -10.119 -3.414 15.426 1.00 93.12 87 ASN A CA 1
ATOM 716 C C . ASN A 1 87 ? -10.005 -3.461 16.962 1.00 93.12 87 ASN A C 1
ATOM 718 O O . ASN A 1 87 ? -10.949 -3.815 17.667 1.00 93.12 87 ASN A O 1
ATOM 722 N N . THR A 1 88 ? -8.883 -2.988 17.512 1.00 95.62 88 THR A N 1
ATOM 723 C CA . THR A 1 88 ? -8.691 -2.878 18.968 1.00 95.62 88 THR A CA 1
ATOM 724 C C . THR A 1 88 ? -9.707 -1.922 19.597 1.00 95.62 88 THR A C 1
ATOM 726 O O . THR A 1 88 ? -10.267 -2.208 20.657 1.00 95.62 88 THR A O 1
ATOM 729 N N . ARG A 1 89 ? -10.007 -0.799 18.935 1.00 91.44 89 ARG A N 1
ATOM 730 C CA . ARG A 1 89 ? -11.019 0.160 19.407 1.00 91.44 89 ARG A CA 1
ATOM 731 C C . ARG A 1 89 ? -12.431 -0.392 19.327 1.00 91.44 89 ARG A C 1
ATOM 733 O O . ARG A 1 89 ? -13.199 -0.183 20.262 1.00 91.44 89 ARG A O 1
ATOM 740 N N . ALA A 1 90 ? -12.759 -1.100 18.250 1.00 91.00 90 ALA A N 1
ATOM 741 C CA . ALA A 1 90 ? -14.042 -1.780 18.121 1.00 91.00 90 ALA A CA 1
ATOM 742 C C . ALA A 1 90 ? -14.231 -2.820 19.240 1.00 91.00 90 ALA A C 1
ATOM 744 O O . ALA A 1 90 ? -15.266 -2.851 19.901 1.00 91.00 90 ALA A O 1
ATOM 745 N N . ASN A 1 91 ? -13.197 -3.601 19.552 1.00 95.06 91 ASN A N 1
ATOM 746 C CA . ASN A 1 91 ? -13.265 -4.563 20.652 1.00 95.06 91 ASN A CA 1
ATOM 747 C C . ASN A 1 91 ? -13.399 -3.888 22.025 1.00 95.06 91 ASN A C 1
ATOM 749 O O . ASN A 1 91 ? -14.123 -4.385 22.893 1.00 95.06 91 ASN A O 1
ATOM 753 N N . ALA A 1 92 ? -12.762 -2.732 22.230 1.00 94.94 92 ALA A N 1
ATOM 754 C CA . ALA A 1 92 ? -12.904 -1.970 23.467 1.00 94.94 92 ALA A CA 1
ATOM 755 C C . ALA A 1 92 ? -14.348 -1.480 23.684 1.00 94.94 92 ALA A C 1
ATOM 757 O O . ALA A 1 92 ? -14.867 -1.588 24.797 1.00 94.94 92 ALA A O 1
ATOM 758 N N . THR A 1 93 ? -15.031 -0.992 22.639 1.00 95.31 93 THR A N 1
ATOM 759 C CA . THR A 1 93 ? -16.431 -0.542 22.758 1.00 95.31 93 THR A CA 1
ATOM 760 C C . THR A 1 93 ? -17.387 -1.704 23.011 1.00 95.31 93 THR A C 1
ATOM 762 O O . THR A 1 93 ? -18.263 -1.584 23.870 1.00 95.31 93 THR A O 1
ATOM 765 N N . VAL A 1 94 ? -17.183 -2.848 22.347 1.00 95.94 94 VAL A N 1
ATOM 766 C CA . VAL A 1 94 ? -17.959 -4.077 22.592 1.00 95.94 94 VAL A CA 1
ATOM 767 C C . VAL A 1 94 ? -17.785 -4.549 24.036 1.00 95.94 94 VAL A C 1
ATOM 769 O O . VAL A 1 94 ? -18.769 -4.842 24.714 1.00 95.94 94 VAL A O 1
ATOM 772 N N . THR A 1 95 ? -16.554 -4.539 24.551 1.00 96.44 95 THR A N 1
ATOM 773 C CA . THR A 1 95 ? -16.266 -4.940 25.936 1.00 96.44 95 THR A CA 1
ATOM 774 C C . THR A 1 95 ? -16.943 -4.004 26.940 1.00 96.44 95 THR A C 1
ATOM 776 O O . THR A 1 95 ? -17.553 -4.463 27.903 1.00 96.44 95 THR A O 1
ATOM 779 N N . GLN A 1 96 ? -16.917 -2.688 26.704 1.00 96.69 96 GLN A N 1
ATOM 780 C CA . GLN A 1 96 ? -17.618 -1.723 27.558 1.00 96.69 96 GLN A CA 1
ATOM 781 C C . GLN A 1 96 ? -19.141 -1.899 27.525 1.00 96.69 96 GLN A C 1
ATOM 783 O O . GLN A 1 96 ? -19.793 -1.785 28.564 1.00 96.69 96 GLN A O 1
ATOM 788 N N . ALA A 1 97 ? -19.717 -2.180 26.354 1.00 95.44 97 ALA A N 1
ATOM 789 C CA . ALA A 1 97 ? -21.144 -2.461 26.226 1.00 95.44 97 ALA A CA 1
ATOM 790 C C . ALA A 1 97 ? -21.532 -3.741 26.984 1.00 95.44 97 ALA A C 1
ATOM 792 O O . ALA A 1 97 ? -22.535 -3.751 27.700 1.00 95.44 97 ALA A O 1
ATOM 793 N N . LEU A 1 98 ? -20.699 -4.782 26.897 1.00 97.38 98 LEU A N 1
ATOM 794 C CA . LEU A 1 98 ? -20.893 -6.032 27.624 1.00 97.38 98 LEU A CA 1
ATOM 795 C C . LEU A 1 98 ? -20.857 -5.805 29.141 1.00 97.38 98 LEU A C 1
ATOM 797 O O . LEU A 1 98 ? -21.791 -6.205 29.832 1.00 97.38 98 LEU A O 1
ATOM 801 N N . ILE A 1 99 ? -19.848 -5.093 29.653 1.00 98.00 99 ILE A N 1
ATOM 802 C CA . ILE A 1 99 ? -19.732 -4.771 31.086 1.00 98.00 99 ILE A CA 1
ATOM 803 C C . ILE A 1 99 ? -20.990 -4.048 31.585 1.00 98.00 99 ILE A C 1
ATOM 805 O O . ILE A 1 99 ? -21.578 -4.463 32.582 1.00 98.00 99 ILE A O 1
ATOM 809 N N . LYS A 1 100 ? -21.467 -3.033 30.852 1.00 97.31 100 LYS A N 1
ATOM 810 C CA . LYS A 1 100 ? -22.702 -2.309 31.198 1.00 97.31 100 LYS A CA 1
ATOM 811 C C . LYS A 1 100 ? -23.939 -3.206 31.174 1.00 97.31 100 LYS A C 1
ATOM 813 O O . LYS A 1 100 ? -24.824 -3.058 32.011 1.00 97.31 100 LYS A O 1
ATOM 818 N N . SER A 1 101 ? -24.027 -4.133 30.219 1.00 97.12 101 SER A N 1
ATOM 819 C CA . SER A 1 101 ? -25.150 -5.075 30.153 1.00 97.12 101 SER A CA 1
ATOM 820 C C . SER A 1 101 ? -25.167 -6.031 31.350 1.00 97.12 101 SER A C 1
ATOM 822 O O . SER A 1 101 ? -26.224 -6.244 31.939 1.00 97.12 101 SER A O 1
ATOM 824 N N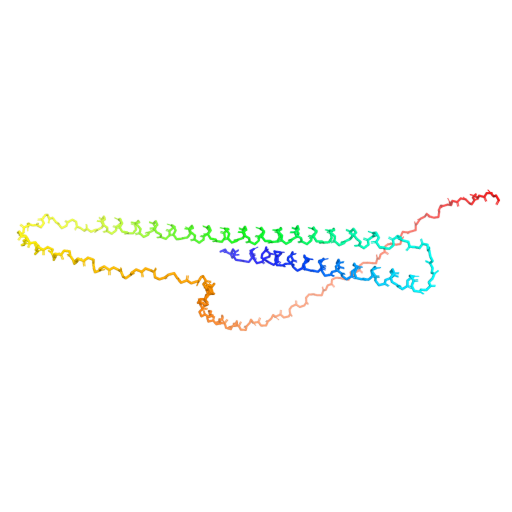 . VAL A 1 102 ? -23.997 -6.526 31.769 1.00 97.62 102 VAL A N 1
ATOM 825 C CA . VAL A 1 102 ? -23.843 -7.395 32.945 1.00 97.62 102 VAL A CA 1
ATOM 826 C C . VAL A 1 102 ? -24.177 -6.637 34.230 1.00 97.62 102 VAL A C 1
ATOM 828 O O . VAL A 1 102 ? -24.883 -7.163 35.087 1.00 97.62 102 VAL A O 1
ATOM 831 N N . GLU A 1 103 ? -23.735 -5.386 34.357 1.00 97.44 103 GLU A N 1
ATOM 832 C CA . GLU A 1 103 ? -24.077 -4.530 35.496 1.00 97.44 103 GLU A CA 1
ATOM 833 C C . GLU A 1 103 ? -25.587 -4.271 35.579 1.00 97.44 103 GLU A C 1
ATOM 835 O O . GLU A 1 103 ? -26.186 -4.448 36.638 1.00 97.44 103 GLU A O 1
ATOM 840 N N . ASN A 1 104 ? -26.23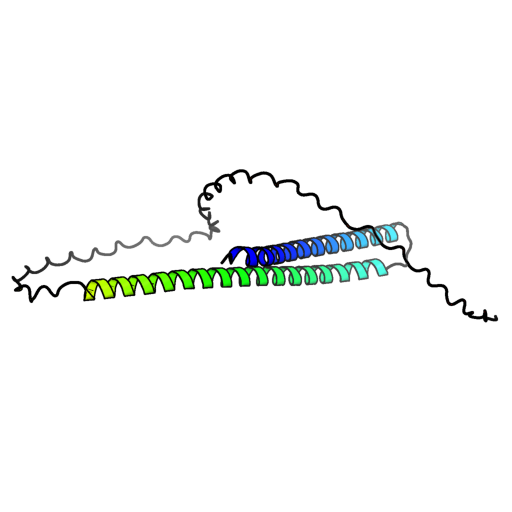3 -3.952 34.454 1.00 96.88 104 ASN A N 1
ATOM 841 C CA . ASN A 1 104 ? -27.684 -3.766 34.401 1.00 96.88 104 ASN A CA 1
ATOM 842 C C . ASN A 1 104 ? -28.457 -5.034 34.789 1.00 96.88 104 ASN A C 1
ATOM 844 O O . ASN A 1 104 ? -29.480 -4.941 35.468 1.00 96.88 104 ASN A O 1
ATOM 848 N N . LEU A 1 105 ? -27.986 -6.216 34.377 1.00 96.25 105 LEU A N 1
ATOM 849 C CA . LEU A 1 105 ? -28.571 -7.492 34.798 1.00 96.25 105 LEU A CA 1
ATOM 850 C C . LEU A 1 105 ? -28.422 -7.694 36.307 1.00 96.25 105 LEU A C 1
ATOM 852 O O . LEU A 1 105 ? -29.399 -8.026 36.972 1.00 96.25 105 LEU A O 1
ATOM 856 N N . ARG A 1 106 ? -27.242 -7.399 36.858 1.00 96.25 1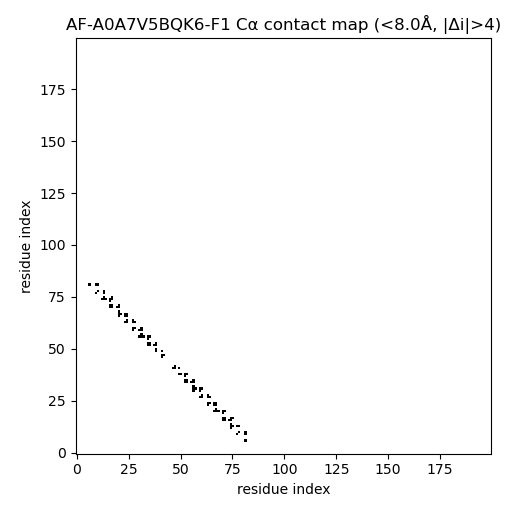06 ARG A N 1
ATOM 857 C CA . ARG A 1 106 ? -26.982 -7.497 38.298 1.00 96.25 106 ARG A CA 1
ATOM 858 C C . ARG A 1 106 ? -27.853 -6.542 39.117 1.00 96.25 106 ARG A C 1
ATOM 860 O O . ARG A 1 106 ? -28.363 -6.927 40.164 1.00 96.25 106 ARG A O 1
ATOM 867 N N . VAL A 1 107 ? -28.055 -5.311 38.646 1.00 96.25 107 VAL A N 1
ATOM 868 C CA . VAL A 1 107 ? -28.954 -4.339 39.293 1.00 96.25 107 VAL A CA 1
ATOM 869 C C . VAL A 1 107 ? -30.408 -4.808 39.216 1.00 96.25 107 VAL A C 1
ATOM 871 O O . VAL A 1 107 ? -31.134 -4.682 40.198 1.00 96.25 107 VAL A O 1
ATOM 874 N N . ARG A 1 108 ? -30.837 -5.388 38.085 1.00 94.69 108 ARG A N 1
ATOM 875 C CA . ARG A 1 108 ? -32.182 -5.971 37.952 1.00 94.69 108 ARG A CA 1
ATOM 876 C C . ARG A 1 108 ? -32.400 -7.145 38.897 1.00 94.69 108 ARG A C 1
ATOM 878 O O . ARG A 1 108 ? -33.458 -7.211 39.506 1.00 94.69 108 ARG A O 1
ATOM 885 N N . GLU A 1 109 ? -31.414 -8.023 39.037 1.00 93.12 109 GLU A N 1
ATOM 886 C CA . GLU A 1 109 ? -31.466 -9.157 39.961 1.00 93.12 109 GLU A CA 1
ATOM 887 C C . GLU A 1 109 ? -31.535 -8.685 41.422 1.00 93.12 109 GLU A C 1
ATOM 889 O O . GLU A 1 109 ? -32.347 -9.187 42.192 1.00 93.12 109 GLU A O 1
ATOM 894 N N . ALA A 1 110 ? -30.774 -7.647 41.789 1.00 92.75 110 ALA A N 1
ATOM 895 C CA . ALA A 1 110 ? -30.833 -7.046 43.124 1.00 92.75 110 ALA A CA 1
ATOM 896 C C . ALA A 1 110 ? -32.149 -6.295 43.406 1.00 92.75 110 ALA A C 1
ATOM 898 O O . ALA A 1 110 ? -32.598 -6.240 44.549 1.00 92.75 110 ALA A O 1
ATOM 899 N N . ALA A 1 111 ? -32.758 -5.697 42.379 1.00 91.50 111 ALA A N 1
ATOM 900 C CA . ALA A 1 111 ? -34.029 -4.984 42.489 1.00 91.50 111 ALA A CA 1
ATOM 901 C C . ALA A 1 111 ? -35.250 -5.911 42.416 1.00 91.50 111 ALA A C 1
ATOM 903 O O . ALA A 1 111 ? -36.361 -5.470 42.714 1.00 91.50 111 ALA A O 1
ATOM 904 N N . GLN A 1 112 ? -35.075 -7.171 42.008 1.00 88.12 112 GLN A N 1
ATOM 905 C CA . GLN A 1 112 ? -36.161 -8.134 41.962 1.00 88.12 112 GLN A CA 1
ATOM 906 C C . GLN A 1 112 ? -36.527 -8.489 43.411 1.00 88.12 112 GLN A C 1
ATOM 908 O O . GLN A 1 112 ? -35.709 -9.078 44.120 1.00 88.12 112 GLN A O 1
ATOM 913 N N . PRO A 1 113 ? -37.720 -8.099 43.902 1.00 78.75 113 PRO A N 1
ATOM 914 C CA . PRO A 1 113 ? -38.109 -8.397 45.268 1.00 78.75 113 PRO A CA 1
ATOM 915 C C . PRO A 1 113 ? -38.093 -9.912 45.419 1.00 78.75 113 PRO A C 1
ATOM 917 O O . PRO A 1 113 ? -38.766 -10.612 44.657 1.00 78.75 113 PRO A O 1
ATOM 920 N N . SER A 1 114 ? -37.285 -10.395 46.368 1.00 70.50 114 SER A N 1
ATOM 921 C CA . SER A 1 114 ? -37.235 -1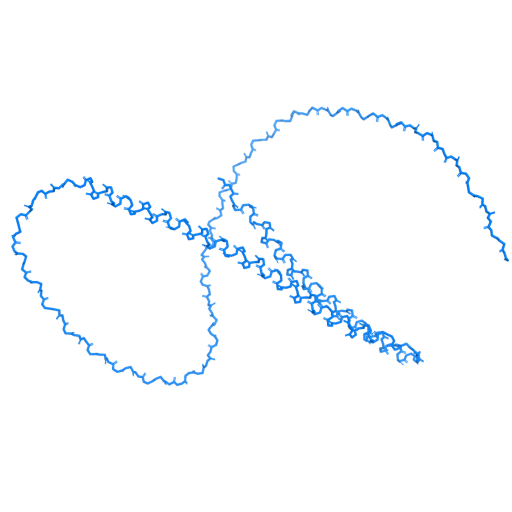1.796 46.773 1.00 70.50 114 SER A CA 1
ATOM 922 C C . SER A 1 114 ? -38.662 -12.236 47.061 1.00 70.50 114 SER A C 1
ATOM 924 O O . SER A 1 114 ? -39.238 -11.944 48.110 1.00 70.50 114 SER A O 1
ATOM 926 N N . SER A 1 115 ? -39.278 -12.852 46.059 1.00 72.19 115 SER A N 1
ATOM 927 C CA . SER A 1 115 ? -40.566 -13.488 46.207 1.00 72.19 115 SER A CA 1
ATOM 928 C C . SER A 1 115 ? -40.232 -14.674 47.089 1.00 72.19 115 SER A C 1
ATOM 930 O O . SER A 1 115 ? -39.528 -15.579 46.643 1.00 72.19 115 SER A O 1
ATOM 932 N N . GLY A 1 116 ? -40.588 -14.576 48.373 1.00 68.31 116 GLY A N 1
ATOM 933 C CA . GLY A 1 116 ? -40.259 -15.577 49.383 1.00 68.31 116 GLY A CA 1
ATOM 934 C C . GLY A 1 116 ? -40.559 -16.997 48.893 1.00 68.31 116 GLY A C 1
ATOM 935 O O . GLY A 1 116 ? -41.357 -17.157 47.968 1.00 68.31 116 GLY A O 1
ATOM 936 N N . PRO A 1 117 ? -39.919 -18.017 49.493 1.00 67.38 117 PRO A N 1
ATOM 937 C CA . PRO A 1 117 ? -39.841 -19.378 48.969 1.00 67.38 117 PRO A CA 1
ATOM 938 C C . PRO A 1 117 ? -41.193 -19.840 48.430 1.00 67.38 117 PRO A C 1
ATOM 940 O O . PRO A 1 117 ? -42.107 -20.159 49.191 1.00 67.38 117 PRO A O 1
ATOM 943 N N . ALA A 1 118 ? -41.320 -19.838 47.102 1.00 61.41 118 ALA A N 1
ATOM 944 C CA . ALA A 1 118 ? -42.450 -20.440 46.434 1.00 61.41 118 ALA A CA 1
ATOM 945 C C . ALA A 1 118 ? -42.417 -21.917 46.820 1.00 61.41 118 ALA A C 1
ATOM 947 O O . ALA A 1 118 ? -41.473 -22.635 46.488 1.00 61.41 118 ALA A O 1
ATOM 948 N N . VAL A 1 119 ? -43.409 -22.330 47.606 1.00 64.44 119 VAL A N 1
ATOM 949 C CA . VAL A 1 119 ? -43.641 -23.719 47.986 1.00 64.44 119 VAL A CA 1
ATOM 950 C C . VAL A 1 119 ? -43.599 -24.544 46.705 1.00 64.44 119 VAL A C 1
ATOM 952 O O . VAL A 1 119 ? -44.461 -24.406 45.837 1.00 64.44 119 VAL A O 1
ATOM 955 N N . LEU A 1 120 ? -42.540 -25.342 46.568 1.00 53.38 120 LEU A N 1
ATOM 956 C CA . LEU A 1 120 ? -42.306 -26.213 45.429 1.00 53.38 120 LEU A CA 1
ATOM 957 C C . LEU A 1 120 ? -43.430 -27.247 45.404 1.00 53.38 120 LEU A C 1
ATOM 959 O O . LEU A 1 120 ? -43.390 -28.247 46.118 1.00 53.38 120 LEU A O 1
ATOM 963 N N . THR A 1 121 ? -44.452 -27.006 44.589 1.00 66.31 121 THR A N 1
ATOM 964 C CA . THR A 1 121 ? -45.258 -28.120 44.103 1.00 66.31 121 THR A CA 1
ATOM 965 C C . THR A 1 121 ? -44.347 -28.932 43.180 1.00 66.31 121 THR A C 1
ATOM 967 O O . THR A 1 121 ? -43.658 -28.343 42.345 1.00 66.31 121 THR A O 1
ATOM 970 N N . PRO A 1 122 ? -44.234 -30.255 43.380 1.00 68.12 122 PRO A N 1
ATOM 971 C CA . PRO A 1 122 ? -43.293 -31.081 42.639 1.00 68.12 122 PRO A CA 1
ATOM 972 C C . PRO A 1 122 ? -43.614 -31.000 41.149 1.00 68.12 122 PRO A C 1
ATOM 974 O O . PRO A 1 122 ? -44.650 -31.485 40.692 1.00 68.12 122 PRO A O 1
ATOM 977 N N . THR A 1 123 ? -42.725 -30.360 40.396 1.00 67.75 123 THR A N 1
ATOM 978 C CA . THR A 1 123 ? -42.779 -30.346 38.941 1.00 67.75 123 THR A CA 1
ATOM 979 C C . THR A 1 123 ? -42.669 -31.794 38.459 1.00 67.75 123 THR A C 1
ATOM 981 O O . THR A 1 123 ? -41.761 -32.504 38.905 1.00 67.75 123 THR A O 1
ATOM 984 N N . PRO A 1 124 ? -43.585 -32.268 37.598 1.00 79.00 124 PRO A N 1
ATOM 985 C CA . PRO A 1 124 ? -43.523 -33.621 37.068 1.00 79.00 124 PRO A CA 1
ATOM 986 C C . PRO A 1 124 ? -42.167 -33.863 36.390 1.00 79.00 124 PRO A C 1
ATOM 988 O O . PRO A 1 124 ? -41.600 -32.930 35.809 1.00 79.00 124 PRO A O 1
ATOM 991 N N . PRO A 1 125 ? -41.628 -35.092 36.478 1.00 83.38 125 PRO A N 1
ATOM 992 C CA . PRO A 1 125 ? -40.343 -35.417 35.885 1.00 83.38 125 PRO A CA 1
ATOM 993 C C . PRO A 1 125 ? -40.368 -35.082 34.388 1.00 83.38 125 PRO A C 1
ATOM 995 O O . PRO A 1 125 ? -41.360 -35.381 33.714 1.00 83.38 125 PRO A O 1
ATOM 998 N N . PRO A 1 126 ? -39.307 -34.449 33.858 1.00 81.19 126 PRO A N 1
ATOM 999 C CA . PRO A 1 126 ? -39.219 -34.184 32.435 1.00 81.19 126 PRO A CA 1
ATOM 1000 C C . PRO A 1 126 ? -39.299 -35.511 31.664 1.00 81.19 126 PRO A C 1
ATOM 1002 O O . PRO A 1 126 ? -38.774 -36.527 32.132 1.00 81.19 126 PRO A O 1
ATOM 1005 N N . PRO A 1 127 ? -39.963 -35.527 30.496 1.00 85.75 127 PRO A N 1
ATOM 1006 C CA . PRO A 1 127 ? -39.992 -36.705 29.647 1.00 85.75 127 PRO A CA 1
ATOM 1007 C C . PRO A 1 127 ? -38.560 -37.135 29.288 1.00 85.75 127 PRO A C 1
ATOM 1009 O O . PRO A 1 127 ? -37.672 -36.282 29.172 1.00 85.75 127 PRO A O 1
ATOM 1012 N N . PRO A 1 128 ? -38.319 -38.446 29.120 1.00 86.00 128 PRO A N 1
ATOM 1013 C CA . PRO A 1 128 ? -37.010 -38.951 28.738 1.00 86.00 128 PRO A CA 1
ATOM 1014 C C . PRO A 1 128 ? -36.552 -38.304 27.421 1.00 86.00 128 PRO A C 1
ATOM 1016 O O . PRO A 1 128 ? -37.376 -38.099 26.522 1.00 86.00 128 PRO A O 1
ATOM 1019 N N . PRO A 1 129 ? -35.255 -37.972 27.290 1.00 85.06 129 PRO A N 1
ATOM 1020 C CA . PRO A 1 129 ? -34.721 -37.436 26.050 1.00 85.06 129 PRO A CA 1
ATOM 1021 C C . PRO A 1 129 ? -34.927 -38.447 24.910 1.00 85.06 129 PRO A C 1
ATOM 1023 O O . PRO A 1 129 ? -34.813 -39.656 25.137 1.00 85.06 129 PRO A O 1
ATOM 1026 N N . PRO A 1 130 ? -35.232 -37.979 23.686 1.00 85.44 130 PRO A N 1
ATOM 1027 C CA . PRO A 1 130 ? -35.292 -38.853 22.526 1.00 85.44 130 PRO A CA 1
ATOM 1028 C C . PRO A 1 130 ? -33.944 -39.570 22.331 1.00 85.44 130 PRO A C 1
ATOM 1030 O O . PRO A 1 130 ? -32.894 -38.986 22.621 1.00 85.44 130 PRO A O 1
ATOM 1033 N N . PRO A 1 131 ? -33.955 -40.831 21.861 1.00 85.69 131 PRO A N 1
ATOM 1034 C CA . PRO A 1 131 ? -32.733 -41.571 21.582 1.00 85.69 131 PRO A CA 1
ATOM 1035 C C . PRO A 1 131 ? -31.853 -40.795 20.585 1.00 85.69 131 PRO A C 1
ATOM 1037 O O . PRO A 1 131 ? -32.393 -40.169 19.668 1.00 85.69 131 PRO A O 1
ATOM 1040 N N . PRO A 1 132 ? -30.516 -40.823 20.742 1.00 83.50 132 PRO A N 1
ATOM 1041 C CA . PRO A 1 132 ? -29.598 -40.234 19.778 1.00 83.50 132 PRO A CA 1
ATOM 1042 C C . PRO A 1 132 ? -29.871 -40.806 18.387 1.00 83.50 132 PRO A C 1
ATOM 1044 O O . PRO A 1 132 ? -29.780 -42.016 18.185 1.00 83.50 132 PRO A O 1
ATOM 1047 N N . THR A 1 133 ? -30.215 -39.945 17.432 1.00 79.19 133 THR A N 1
ATOM 1048 C CA . THR A 1 133 ? -30.289 -40.326 16.023 1.00 79.19 133 THR A CA 1
ATOM 1049 C C . THR A 1 133 ? -28.909 -40.824 15.605 1.00 79.19 133 THR A C 1
ATOM 1051 O O . THR A 1 133 ? -27.934 -40.074 15.687 1.00 79.19 133 THR A O 1
ATOM 1054 N N . GLU A 1 134 ? -28.813 -42.093 15.207 1.00 75.31 134 GLU A N 1
ATOM 1055 C CA . GLU A 1 134 ? -27.572 -42.671 14.696 1.00 75.31 134 GLU A CA 1
ATOM 1056 C C . GLU A 1 134 ? -27.026 -41.799 13.550 1.00 75.31 134 GLU A C 1
ATOM 1058 O O . GLU A 1 134 ? -27.794 -41.400 12.665 1.00 75.31 134 GLU A O 1
ATOM 1063 N N . PRO A 1 135 ? -25.720 -41.470 13.543 1.00 69.56 135 PRO A N 1
ATOM 1064 C CA . PRO A 1 135 ? -25.106 -40.750 12.441 1.00 69.56 135 PRO A CA 1
ATOM 1065 C C . PRO A 1 135 ? -25.234 -41.582 11.167 1.00 69.56 135 PRO A C 1
ATOM 1067 O O . PRO A 1 135 ? -24.574 -42.610 11.007 1.00 69.56 135 PRO A O 1
ATOM 1070 N N . LEU A 1 136 ? -26.090 -41.129 10.252 1.00 73.31 136 LEU A N 1
ATOM 1071 C CA . LEU A 1 136 ? -26.147 -41.644 8.894 1.00 73.31 136 LEU A CA 1
ATOM 1072 C C . LEU A 1 136 ? -24.739 -41.501 8.302 1.00 73.31 136 LEU A C 1
ATOM 1074 O O . LEU A 1 136 ? -24.205 -40.392 8.237 1.00 73.31 136 LEU A O 1
ATOM 1078 N N . ALA A 1 137 ? -24.122 -42.631 7.955 1.00 63.09 137 ALA A N 1
ATOM 1079 C CA . ALA A 1 137 ? -22.767 -42.694 7.427 1.00 63.09 137 ALA A CA 1
ATOM 1080 C C . ALA A 1 137 ? -22.582 -41.651 6.316 1.00 63.09 137 ALA A C 1
ATOM 1082 O O . ALA A 1 137 ? -23.256 -41.695 5.284 1.00 63.09 137 ALA A O 1
ATOM 1083 N N . ALA A 1 138 ? -21.687 -40.690 6.552 1.00 61.34 138 ALA A N 1
ATOM 1084 C CA . ALA A 1 138 ? -21.348 -39.687 5.561 1.00 61.34 138 ALA A CA 1
ATOM 1085 C C . ALA A 1 138 ? -20.746 -40.387 4.327 1.00 61.34 138 ALA A C 1
ATOM 1087 O O . ALA A 1 138 ? -19.864 -41.239 4.486 1.00 61.34 138 ALA A O 1
ATOM 1088 N N . PRO A 1 139 ? -21.199 -40.055 3.106 1.00 62.50 139 PRO A N 1
ATOM 1089 C CA . PRO A 1 139 ? -20.587 -40.568 1.894 1.00 62.50 139 PRO A CA 1
ATOM 1090 C C . PRO A 1 139 ? -19.121 -40.135 1.836 1.00 62.50 139 PRO A C 1
ATOM 1092 O O . PRO A 1 139 ? -18.759 -39.000 2.147 1.00 62.50 139 PRO A O 1
ATOM 1095 N N . THR A 1 140 ? -18.287 -41.091 1.450 1.00 59.19 140 THR A N 1
ATOM 1096 C CA . THR A 1 140 ? -16.851 -40.969 1.215 1.00 59.19 140 THR A CA 1
ATOM 1097 C C . THR A 1 140 ? -16.526 -39.684 0.438 1.00 59.19 140 THR A C 1
ATOM 1099 O O . THR A 1 140 ? -17.144 -39.452 -0.605 1.00 59.19 140 THR A O 1
ATOM 1102 N N . PRO A 1 141 ? -15.564 -38.850 0.880 1.00 54.41 141 PRO A N 1
ATOM 1103 C CA . PRO A 1 141 ? -15.169 -37.673 0.122 1.00 54.41 141 PRO A CA 1
ATOM 1104 C C . PRO A 1 141 ? -14.481 -38.130 -1.164 1.00 54.41 141 PRO A C 1
ATOM 1106 O O . PRO A 1 141 ? -13.360 -38.642 -1.138 1.00 54.41 141 PRO A O 1
ATOM 1109 N N . ALA A 1 142 ? -15.152 -37.953 -2.299 1.00 57.53 142 ALA A N 1
ATOM 1110 C CA . ALA A 1 142 ? -14.478 -37.963 -3.583 1.00 57.53 142 ALA A CA 1
ATOM 1111 C C . ALA A 1 142 ? -13.513 -36.772 -3.613 1.00 57.53 142 ALA A C 1
ATOM 1113 O O . ALA A 1 142 ? -13.893 -35.639 -3.323 1.00 57.53 142 ALA A O 1
ATOM 1114 N N . THR A 1 143 ? -12.254 -37.053 -3.936 1.00 56.62 143 THR A N 1
ATOM 1115 C CA . THR A 1 143 ? -11.187 -36.085 -4.174 1.00 56.62 143 THR A CA 1
ATOM 1116 C C . THR A 1 143 ? -11.659 -35.009 -5.154 1.00 56.62 143 THR A C 1
ATOM 1118 O O . THR A 1 143 ? -11.694 -35.227 -6.364 1.00 56.62 143 THR A O 1
ATOM 1121 N N . GLN A 1 144 ? -12.046 -33.850 -4.627 1.00 48.38 144 GLN A N 1
ATOM 1122 C CA . GLN A 1 144 ? -12.425 -32.685 -5.414 1.00 48.38 144 GLN A CA 1
ATOM 1123 C C . GLN A 1 144 ? -11.172 -31.817 -5.620 1.00 48.38 144 GLN A C 1
ATOM 1125 O O . GLN A 1 144 ? -10.509 -31.473 -4.638 1.00 48.38 144 GLN A O 1
ATOM 1130 N N . PRO A 1 145 ? -10.794 -31.490 -6.868 1.00 58.31 145 PRO A N 1
ATOM 1131 C CA . PRO A 1 145 ? -9.629 -30.662 -7.139 1.00 58.31 145 PRO A CA 1
ATOM 1132 C C . PRO A 1 145 ? -9.871 -29.243 -6.618 1.00 58.31 145 PRO A C 1
ATOM 1134 O O . PRO A 1 145 ? -10.943 -28.671 -6.809 1.00 58.31 145 PRO A O 1
ATOM 1137 N N . SER A 1 146 ? -8.854 -28.698 -5.956 1.00 51.91 146 SER A N 1
ATOM 1138 C CA . SER A 1 146 ? -8.796 -27.363 -5.370 1.00 51.91 146 SER A CA 1
ATOM 1139 C C . SER A 1 146 ? -9.290 -26.283 -6.342 1.00 51.91 146 SER A C 1
ATOM 1141 O O . SER A 1 146 ? -8.551 -25.849 -7.224 1.00 51.91 146 SER A O 1
ATOM 1143 N N . GLN A 1 147 ? -10.533 -25.828 -6.177 1.00 55.38 147 GLN A N 1
ATOM 1144 C CA . GLN A 1 147 ? -10.988 -24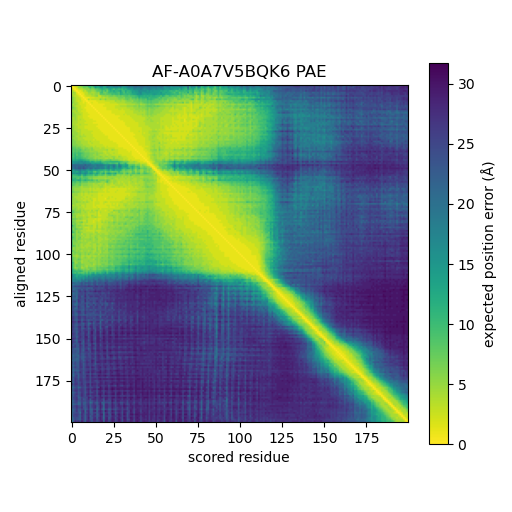.570 -6.764 1.00 55.38 147 GLN A CA 1
ATOM 1145 C C . GLN A 1 147 ? -10.641 -23.415 -5.813 1.00 55.38 147 GLN A C 1
ATOM 1147 O O . GLN A 1 147 ? -10.880 -23.529 -4.608 1.00 55.38 147 GLN A O 1
ATOM 1152 N N . PRO A 1 148 ? -10.099 -22.293 -6.319 1.00 58.34 148 PRO A N 1
ATOM 1153 C CA . PRO A 1 148 ? -9.911 -21.092 -5.525 1.00 58.34 148 PRO A CA 1
ATOM 1154 C C . PRO A 1 148 ? -11.285 -20.465 -5.284 1.00 58.34 148 PRO A C 1
ATOM 1156 O O . PRO A 1 148 ? -11.932 -19.969 -6.206 1.00 58.34 148 PRO A O 1
ATOM 1159 N N . VAL A 1 149 ? -11.753 -20.520 -4.040 1.00 55.91 149 VAL A N 1
ATOM 1160 C CA . VAL A 1 149 ? -12.994 -19.864 -3.631 1.00 55.91 149 VAL A CA 1
ATOM 1161 C C . VAL A 1 149 ? -12.733 -18.360 -3.646 1.00 55.91 149 VAL A C 1
ATOM 1163 O O . VAL A 1 149 ? -12.096 -17.814 -2.747 1.00 55.91 149 VAL A O 1
ATOM 1166 N N . ALA A 1 150 ? -13.183 -17.689 -4.704 1.00 53.53 150 ALA A N 1
ATOM 1167 C CA . ALA A 1 150 ? -13.351 -16.248 -4.701 1.00 53.53 150 ALA A CA 1
ATOM 1168 C C . ALA A 1 150 ? -14.451 -15.926 -3.684 1.00 53.53 150 ALA A C 1
ATOM 1170 O O . ALA A 1 150 ? -15.640 -16.092 -3.961 1.00 53.53 150 ALA A O 1
ATOM 1171 N N . SER A 1 151 ? -14.047 -15.520 -2.481 1.00 57.88 151 SER A N 1
ATOM 1172 C CA . SER A 1 151 ? -14.943 -14.928 -1.495 1.00 57.88 151 SER A CA 1
ATOM 1173 C C . SER A 1 151 ? -15.629 -13.734 -2.143 1.00 57.88 151 SER A C 1
ATOM 1175 O O . SER A 1 151 ? -15.028 -12.680 -2.336 1.00 57.88 151 SER A O 1
ATOM 1177 N N . THR A 1 152 ? -16.893 -13.912 -2.517 1.00 51.06 152 THR A N 1
ATOM 1178 C CA . THR A 1 152 ? -17.761 -12.788 -2.846 1.00 51.06 152 THR A CA 1
ATOM 1179 C C . THR A 1 152 ? -18.125 -12.165 -1.508 1.00 51.06 152 THR A C 1
ATOM 1181 O O . THR A 1 152 ? -19.059 -12.587 -0.830 1.00 51.06 152 THR A O 1
ATOM 1184 N N . GLU A 1 153 ? -17.267 -11.248 -1.074 1.00 59.53 153 GLU A N 1
ATOM 1185 C CA . GLU A 1 153 ? -17.482 -10.375 0.065 1.00 59.53 153 GLU A CA 1
ATOM 1186 C C . GLU A 1 153 ? -18.825 -9.676 -0.148 1.00 59.53 153 GLU A C 1
ATOM 1188 O O . GLU A 1 153 ? -19.008 -8.910 -1.094 1.00 59.53 153 GLU A O 1
ATOM 1193 N N . SER A 1 154 ? -19.809 -10.036 0.676 1.00 58.41 154 SER A N 1
ATOM 1194 C CA . SER A 1 154 ? -21.124 -9.408 0.686 1.00 58.41 154 SER A CA 1
ATOM 1195 C C . SER A 1 154 ? -20.940 -7.966 1.145 1.00 58.41 154 SER A C 1
ATOM 1197 O O . SER A 1 154 ? -20.981 -7.684 2.342 1.00 58.41 154 SER A O 1
ATOM 1199 N N . VAL A 1 155 ? -20.692 -7.069 0.190 1.00 66.75 155 VAL A N 1
ATOM 1200 C CA . VAL A 1 155 ? -20.562 -5.633 0.426 1.00 66.75 155 VAL A CA 1
ATOM 1201 C C . VAL A 1 155 ? -21.846 -5.159 1.118 1.00 66.75 155 VAL A C 1
ATOM 1203 O O . VAL A 1 155 ? -22.931 -5.320 0.551 1.00 66.75 155 VAL A O 1
ATOM 1206 N N . PRO A 1 156 ? -21.769 -4.628 2.351 1.00 74.94 156 PRO A N 1
ATOM 1207 C CA . PRO A 1 156 ? -22.942 -4.103 3.033 1.00 74.94 156 PRO A CA 1
ATOM 1208 C C . PRO A 1 156 ? -23.554 -2.966 2.199 1.00 74.94 156 PRO A C 1
ATOM 1210 O O . PRO A 1 156 ? -22.810 -2.216 1.558 1.00 74.94 156 PRO A O 1
ATOM 1213 N N . PRO A 1 157 ? -24.892 -2.823 2.177 1.00 76.50 157 PRO A N 1
ATOM 1214 C CA . PRO A 1 157 ? -25.538 -1.753 1.430 1.00 76.50 157 PRO A CA 1
ATOM 1215 C C . PRO A 1 157 ? -24.974 -0.395 1.873 1.00 76.50 157 PRO A C 1
ATOM 1217 O O . PRO A 1 157 ? -24.723 -0.202 3.070 1.00 76.50 157 PRO A O 1
ATOM 1220 N N . PRO A 1 158 ? -24.740 0.539 0.933 1.00 80.25 158 PRO A N 1
ATOM 1221 C CA . PRO A 1 158 ? -24.165 1.832 1.260 1.00 80.25 158 PRO A CA 1
ATOM 1222 C C . PRO A 1 158 ? -25.054 2.555 2.283 1.00 80.25 158 PRO A C 1
ATOM 1224 O O . PRO A 1 158 ? -26.284 2.476 2.189 1.00 80.25 158 PRO A O 1
ATOM 1227 N N . PRO A 1 159 ? -24.460 3.245 3.273 1.00 83.75 159 PRO A N 1
ATOM 1228 C CA . PRO A 1 159 ? -25.228 4.024 4.232 1.00 83.75 159 PRO A CA 1
ATOM 1229 C C . PRO A 1 159 ? -26.068 5.081 3.495 1.00 83.75 159 PRO A C 1
ATOM 1231 O O . PRO A 1 159 ? -25.635 5.579 2.450 1.00 83.75 159 PRO A O 1
ATOM 1234 N N . PRO A 1 160 ? -27.260 5.435 4.014 1.00 86.25 160 PRO A N 1
ATOM 1235 C CA . PRO A 1 160 ? -28.065 6.498 3.429 1.00 86.25 160 PRO A CA 1
ATOM 1236 C C . PRO A 1 160 ? -27.239 7.791 3.343 1.00 86.25 160 PRO A C 1
ATOM 1238 O O . PRO A 1 160 ? -26.411 8.041 4.228 1.00 86.25 160 PRO A O 1
ATOM 1241 N N . PRO A 1 161 ? -27.431 8.602 2.287 1.00 86.50 161 PRO A N 1
ATOM 1242 C CA . PRO A 1 161 ? -26.707 9.854 2.144 1.00 86.50 161 PRO A CA 1
ATOM 1243 C C . PRO A 1 161 ? -26.947 10.735 3.381 1.00 86.50 161 PRO A C 1
ATOM 1245 O O . PRO A 1 161 ? -28.056 10.736 3.927 1.00 86.50 161 PRO A O 1
ATOM 1248 N N . PRO A 1 162 ? -25.916 11.454 3.859 1.00 86.81 162 PRO A N 1
ATOM 1249 C CA . PRO A 1 162 ? -26.078 12.376 4.971 1.00 86.81 162 PRO A CA 1
ATOM 1250 C C . PRO A 1 162 ? -27.154 13.420 4.630 1.00 86.81 162 PRO A C 1
ATOM 1252 O O . PRO A 1 162 ? -27.269 13.797 3.461 1.00 86.81 162 PRO A O 1
ATOM 1255 N N . PRO A 1 163 ? -27.943 13.877 5.621 1.00 81.81 163 PRO A N 1
ATOM 1256 C CA . PRO A 1 163 ? -28.921 14.934 5.406 1.00 81.81 163 PRO A CA 1
ATOM 1257 C C . PRO A 1 163 ? -28.230 16.148 4.784 1.00 81.81 163 PRO A C 1
ATOM 1259 O O . PRO A 1 163 ? -27.146 16.545 5.222 1.00 81.81 163 PRO A O 1
ATOM 1262 N N . GLU A 1 164 ? -28.844 16.675 3.727 1.00 84.69 164 GLU A N 1
ATOM 1263 C CA . GLU A 1 164 ? -28.354 17.834 2.990 1.00 84.69 164 GLU A CA 1
ATOM 1264 C C . GLU A 1 164 ? -28.134 18.992 3.977 1.00 84.69 164 GLU A C 1
ATOM 1266 O O . GLU A 1 164 ? -29.026 19.267 4.786 1.00 84.69 164 GLU A O 1
ATOM 1271 N N . PRO A 1 165 ? -26.933 19.602 4.004 1.00 76.75 165 PRO A N 1
ATOM 1272 C CA . PRO A 1 165 ? -26.624 20.642 4.970 1.00 76.75 165 PRO A CA 1
ATOM 1273 C C . PRO A 1 165 ? -27.601 21.802 4.797 1.00 76.75 165 PRO A C 1
ATOM 1275 O O . PRO A 1 165 ? -27.725 22.376 3.716 1.00 76.75 165 PRO A O 1
ATOM 1278 N N . GLU A 1 166 ? -28.300 22.116 5.886 1.00 81.12 166 GLU A N 1
ATOM 1279 C CA . GLU A 1 166 ? -29.179 23.273 5.983 1.00 81.12 166 GLU A CA 1
ATOM 1280 C C . GLU A 1 166 ? -28.376 24.526 5.588 1.00 81.12 166 GLU A C 1
ATOM 1282 O O . GLU A 1 166 ? -27.249 24.692 6.070 1.00 81.12 166 GLU A O 1
ATOM 1287 N N . PRO A 1 167 ? -28.882 25.361 4.662 1.00 75.81 167 PRO A N 1
ATOM 1288 C CA . PRO A 1 167 ? -28.119 26.474 4.114 1.00 75.81 167 PRO A CA 1
ATOM 1289 C C . PRO A 1 167 ? -27.671 27.409 5.239 1.00 75.81 167 PRO A C 1
ATOM 1291 O O . PRO A 1 167 ? -28.498 27.978 5.954 1.00 75.81 167 PRO A O 1
ATOM 1294 N N . GLU A 1 168 ? -26.352 27.554 5.393 1.00 74.94 168 GLU A N 1
ATOM 1295 C CA . GLU A 1 168 ? -25.770 28.474 6.365 1.00 74.94 168 GLU A CA 1
ATOM 1296 C C . GLU A 1 168 ? -26.288 29.899 6.100 1.00 74.94 168 GLU A C 1
ATOM 1298 O O . GLU A 1 168 ? -26.306 30.351 4.947 1.00 74.94 168 GLU A O 1
ATOM 1303 N N . PRO A 1 169 ? -26.714 30.632 7.145 1.00 71.56 169 PRO A N 1
ATOM 1304 C CA . PRO A 1 169 ? -27.110 32.022 7.001 1.00 71.56 169 PRO A CA 1
ATOM 1305 C C . PRO A 1 169 ? -25.929 32.828 6.457 1.00 71.56 169 PRO A C 1
ATOM 1307 O O . PRO A 1 169 ? -24.814 32.752 6.977 1.00 71.56 169 PRO A O 1
ATOM 1310 N N . ALA A 1 170 ? -26.185 33.589 5.391 1.00 73.44 170 ALA A N 1
ATOM 1311 C CA . ALA A 1 170 ? -25.170 34.363 4.690 1.00 73.44 170 ALA A CA 1
ATOM 1312 C C . ALA A 1 170 ? -24.352 35.233 5.668 1.00 73.44 170 ALA A C 1
ATOM 1314 O O . ALA A 1 170 ? -24.942 35.916 6.514 1.00 73.44 170 ALA A O 1
ATOM 1315 N N . PRO A 1 171 ? -23.009 35.243 5.562 1.00 64.12 171 PRO A N 1
ATOM 1316 C CA . PRO A 1 171 ? -22.174 36.060 6.425 1.00 64.12 171 PRO A CA 1
ATOM 1317 C C . PRO A 1 171 ? -22.491 37.540 6.197 1.00 64.12 171 PRO A C 1
ATOM 1319 O O . PRO A 1 171 ? -22.335 38.076 5.099 1.00 64.12 171 PRO A O 1
ATOM 1322 N N . SER A 1 172 ? -22.946 38.199 7.263 1.00 66.50 172 SER A N 1
ATOM 1323 C CA . SER A 1 172 ? -23.106 39.648 7.324 1.00 66.50 172 SER A CA 1
ATOM 1324 C C . SER A 1 172 ? -21.749 40.302 7.062 1.00 66.50 172 SER A C 1
ATOM 1326 O O . SER A 1 172 ? -20.837 40.216 7.882 1.00 66.50 172 SER A O 1
ATOM 1328 N N . SER A 1 173 ? -21.626 40.930 5.895 1.00 58.19 173 SER A N 1
ATOM 1329 C CA . SER A 1 173 ? -20.429 41.597 5.385 1.00 58.19 173 SER A CA 1
ATOM 1330 C C . SER A 1 173 ? -20.043 42.809 6.244 1.00 58.19 173 SER A C 1
ATOM 1332 O O . SER A 1 173 ? -20.371 43.947 5.916 1.00 58.19 173 SER A O 1
ATOM 1334 N N . GLY A 1 174 ? -19.331 42.570 7.344 1.00 62.66 174 GLY A N 1
ATOM 1335 C CA . GLY A 1 174 ? -18.573 43.583 8.077 1.00 62.66 174 GLY A CA 1
ATOM 1336 C C . GLY A 1 174 ? -17.141 43.631 7.554 1.00 62.66 174 GLY A C 1
ATOM 1337 O O . GLY A 1 174 ? -16.267 42.958 8.088 1.00 62.66 174 GLY A O 1
ATOM 1338 N N . ALA A 1 175 ? -16.911 44.377 6.473 1.00 52.84 175 ALA A N 1
ATOM 1339 C CA . ALA A 1 175 ? -15.578 44.602 5.928 1.00 52.84 175 ALA A CA 1
ATOM 1340 C C . ALA A 1 175 ? -14.856 45.682 6.751 1.00 52.84 175 ALA A C 1
ATOM 1342 O O . ALA A 1 175 ? -15.076 46.875 6.549 1.00 52.84 175 ALA A O 1
ATOM 1343 N N . GLU A 1 176 ? -13.999 45.263 7.680 1.00 57.78 176 GLU A N 1
ATOM 1344 C CA . GLU A 1 176 ? -12.963 46.124 8.253 1.00 57.78 176 GLU A CA 1
ATOM 1345 C C . GLU A 1 176 ? -11.786 46.186 7.268 1.00 57.78 176 GLU A C 1
ATOM 1347 O O . GLU A 1 176 ? -11.258 45.161 6.832 1.00 57.78 176 GLU A O 1
ATOM 1352 N N . ALA A 1 177 ? -11.422 47.399 6.854 1.00 64.62 177 ALA A N 1
ATOM 1353 C CA . ALA A 1 177 ? -10.354 47.642 5.893 1.00 64.62 177 ALA A CA 1
ATOM 1354 C C . ALA A 1 177 ? -8.976 47.285 6.491 1.00 64.62 177 ALA A C 1
ATOM 1356 O O . ALA A 1 177 ? -8.707 47.641 7.640 1.00 64.62 177 ALA A O 1
ATOM 1357 N N . PRO A 1 178 ? -8.075 46.626 5.738 1.00 71.88 178 PRO A N 1
ATOM 1358 C CA . PRO A 1 178 ? -6.729 46.346 6.221 1.00 71.88 178 PRO A CA 1
ATOM 1359 C C . PRO A 1 178 ? -5.881 47.632 6.310 1.00 71.88 178 PRO A C 1
ATOM 1361 O O . PRO A 1 178 ? -6.011 48.512 5.452 1.00 71.88 178 PRO A O 1
ATOM 1364 N N . PRO A 1 179 ? -4.992 47.753 7.317 1.00 69.31 179 P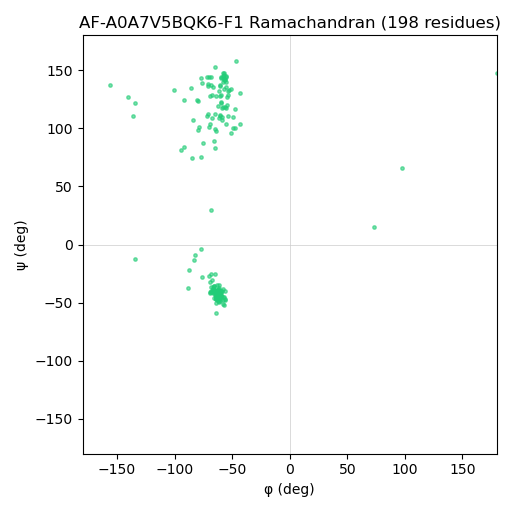RO A N 1
ATOM 1365 C CA . PRO A 1 179 ? -4.079 48.881 7.434 1.00 69.31 179 PRO A CA 1
ATOM 1366 C C . PRO A 1 179 ? -3.013 48.875 6.328 1.00 69.31 179 PRO A C 1
ATOM 1368 O O . PRO A 1 179 ? -2.530 47.832 5.885 1.00 69.31 179 PRO A O 1
ATOM 1371 N N . SER A 1 180 ? -2.678 50.086 5.890 1.00 71.81 180 SER A N 1
ATOM 1372 C CA . SER A 1 180 ? -1.762 50.411 4.795 1.00 71.81 180 SER A CA 1
ATOM 1373 C C . SER A 1 180 ? -0.332 49.896 5.053 1.00 71.81 180 SER A C 1
ATOM 1375 O O . SER A 1 180 ? 0.160 50.067 6.168 1.00 71.81 180 SER A O 1
ATOM 1377 N N . PRO A 1 181 ? 0.362 49.309 4.057 1.00 67.19 181 PRO A N 1
ATOM 1378 C CA . PRO A 1 181 ?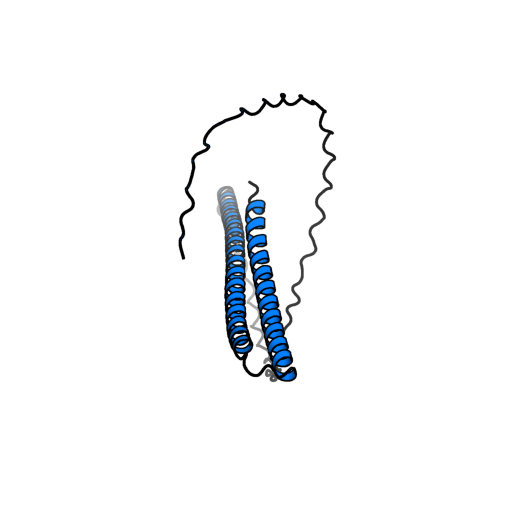 1.726 48.814 4.229 1.00 67.19 181 PRO A CA 1
ATOM 1379 C C . PRO A 1 181 ? 2.746 49.955 4.369 1.00 67.19 181 PRO A C 1
ATOM 1381 O O . PRO A 1 181 ? 2.695 50.955 3.650 1.00 67.19 181 PRO A O 1
ATOM 1384 N N . GLU A 1 182 ? 3.675 49.769 5.304 1.00 72.50 182 GLU A N 1
ATOM 1385 C CA . GLU A 1 182 ? 4.810 50.644 5.604 1.00 72.50 182 GLU A CA 1
ATOM 1386 C C . GLU A 1 182 ? 5.918 50.481 4.535 1.00 72.50 182 GLU A C 1
ATOM 1388 O O . GLU A 1 182 ? 6.158 49.359 4.076 1.00 72.50 182 GLU A O 1
ATOM 1393 N N . PRO A 1 183 ? 6.571 51.566 4.075 1.00 65.38 183 PRO A N 1
ATOM 1394 C CA . PRO A 1 183 ? 7.579 51.492 3.018 1.00 65.38 183 PRO A CA 1
ATOM 1395 C C . PRO A 1 183 ? 8.890 50.844 3.507 1.00 65.38 183 PRO A C 1
ATOM 1397 O O . PRO A 1 183 ? 9.305 51.082 4.641 1.00 65.38 183 PRO A O 1
ATOM 1400 N N . PRO A 1 184 ? 9.582 50.056 2.660 1.00 67.56 184 PRO A N 1
ATOM 1401 C CA . PRO A 1 184 ? 10.823 49.390 3.042 1.00 67.56 184 PRO A CA 1
ATOM 1402 C C . PRO A 1 184 ? 11.985 50.380 3.192 1.00 67.56 184 PRO A C 1
ATOM 1404 O O . PRO A 1 184 ? 12.190 51.259 2.352 1.00 67.56 184 PRO A O 1
ATOM 1407 N N . ALA A 1 185 ? 12.762 50.196 4.260 1.00 62.72 185 ALA A N 1
ATOM 1408 C CA . ALA A 1 185 ? 14.003 50.910 4.518 1.00 62.72 185 ALA A CA 1
ATOM 1409 C C . ALA A 1 185 ? 15.094 50.490 3.519 1.00 62.72 185 ALA A C 1
ATOM 1411 O O . ALA A 1 185 ? 15.380 49.307 3.336 1.00 62.72 185 ALA A O 1
ATOM 1412 N N . THR A 1 186 ? 15.696 51.485 2.874 1.00 60.06 186 THR A N 1
ATOM 1413 C CA . THR A 1 186 ? 16.852 51.343 1.988 1.00 60.06 186 THR A CA 1
ATOM 1414 C C . THR A 1 186 ? 18.119 51.206 2.830 1.00 60.06 186 THR A C 1
ATOM 1416 O O . THR A 1 186 ? 18.652 52.215 3.289 1.00 60.06 186 THR A O 1
ATOM 1419 N N . ASP A 1 187 ? 18.627 49.987 3.004 1.00 60.31 187 ASP A N 1
ATOM 1420 C CA . ASP A 1 187 ? 19.987 49.775 3.506 1.00 60.31 187 ASP A CA 1
ATOM 1421 C C . ASP A 1 187 ? 20.987 49.873 2.346 1.00 60.31 187 ASP A C 1
ATOM 1423 O O . ASP A 1 187 ? 21.081 49.005 1.477 1.00 60.31 187 ASP A O 1
ATOM 1427 N N . GLN A 1 188 ? 21.728 50.981 2.333 1.00 57.03 188 GLN A N 1
ATOM 1428 C CA . GLN A 1 188 ? 23.018 51.089 1.664 1.00 57.03 188 GLN A CA 1
ATOM 1429 C C . GLN A 1 188 ? 24.080 50.463 2.572 1.00 57.03 188 GLN A C 1
ATOM 1431 O O . GLN A 1 188 ? 24.235 50.943 3.690 1.00 57.03 188 GLN A O 1
ATOM 1436 N N . ALA A 1 189 ? 24.850 49.481 2.097 1.00 56.28 189 ALA A N 1
ATOM 1437 C CA . ALA A 1 189 ? 26.281 49.368 2.408 1.00 56.28 189 ALA A CA 1
ATOM 1438 C C . ALA A 1 189 ? 26.932 48.149 1.737 1.00 56.28 189 ALA A C 1
ATOM 1440 O O . ALA A 1 189 ? 26.336 47.080 1.629 1.00 56.28 189 ALA A O 1
ATOM 1441 N N . SER A 1 190 ? 28.209 48.350 1.406 1.00 57.84 190 SER A N 1
ATOM 1442 C CA . SER A 1 190 ? 29.247 47.341 1.155 1.00 57.84 190 SER A CA 1
ATOM 1443 C C . SER A 1 190 ? 29.511 46.973 -0.302 1.00 57.84 190 SER A C 1
ATOM 1445 O O . SER A 1 190 ? 29.366 45.843 -0.758 1.00 57.84 190 SER A O 1
ATOM 1447 N N . GLU A 1 191 ? 30.015 47.990 -0.994 1.00 60.81 191 GLU A N 1
ATOM 1448 C CA . GLU A 1 191 ? 31.175 47.894 -1.875 1.00 60.81 191 GLU A CA 1
ATOM 1449 C C . GLU A 1 191 ? 32.391 47.417 -1.055 1.00 60.81 191 GLU A C 1
ATOM 1451 O O . GLU A 1 191 ? 32.916 48.171 -0.241 1.00 60.81 191 GLU A O 1
ATOM 1456 N N . GLU A 1 192 ? 32.837 46.170 -1.233 1.00 60.75 192 GLU A N 1
ATOM 1457 C CA . GLU A 1 192 ? 34.197 45.780 -0.852 1.00 60.75 192 GLU A CA 1
ATOM 1458 C C . GLU A 1 192 ? 34.792 44.826 -1.891 1.00 60.75 192 GLU A C 1
ATOM 1460 O O . GLU A 1 192 ? 34.191 43.839 -2.318 1.00 60.75 192 GLU A O 1
ATOM 1465 N N . ALA A 1 193 ? 35.969 45.231 -2.352 1.00 58.38 193 ALA A N 1
ATOM 1466 C CA . ALA A 1 193 ? 36.723 44.706 -3.468 1.00 58.38 193 ALA A CA 1
ATOM 1467 C C . ALA A 1 193 ? 37.207 43.266 -3.257 1.00 58.38 193 ALA A C 1
ATOM 1469 O O . ALA A 1 193 ? 37.546 42.864 -2.148 1.00 58.38 193 ALA A O 1
ATOM 1470 N N . ASN A 1 194 ? 37.392 42.534 -4.357 1.00 56.47 194 ASN A N 1
ATOM 1471 C CA . ASN A 1 194 ? 38.327 41.414 -4.372 1.00 56.47 194 ASN A CA 1
ATOM 1472 C C . ASN A 1 194 ? 39.183 41.476 -5.649 1.00 56.47 194 ASN A C 1
ATOM 1474 O O . ASN A 1 194 ? 38.617 41.526 -6.746 1.00 56.47 194 ASN A O 1
ATOM 1478 N N . PRO A 1 195 ? 40.524 41.550 -5.533 1.00 64.94 195 PRO A N 1
ATOM 1479 C CA . PRO A 1 195 ? 41.397 41.782 -6.666 1.00 64.94 195 PRO A CA 1
ATOM 1480 C C . PRO A 1 195 ? 41.603 40.538 -7.522 1.00 64.94 195 PRO A C 1
ATOM 1482 O O . PRO A 1 195 ? 41.750 39.406 -7.068 1.00 64.94 195 PRO A O 1
ATOM 1485 N N . GLN A 1 196 ? 41.677 40.838 -8.806 1.00 60.00 196 GLN A N 1
ATOM 1486 C CA . GLN A 1 196 ? 42.089 39.984 -9.892 1.00 60.00 196 GLN A CA 1
ATOM 1487 C C . GLN A 1 196 ? 43.561 39.602 -9.731 1.00 60.00 196 GLN A C 1
ATOM 1489 O O . GLN A 1 196 ? 44.457 40.434 -9.866 1.00 60.00 196 GLN A O 1
ATOM 1494 N N . GLY A 1 197 ? 43.797 38.325 -9.468 1.00 60.78 197 GLY A N 1
ATOM 1495 C CA . GLY A 1 197 ? 45.079 37.681 -9.669 1.00 60.78 197 GLY A CA 1
ATOM 1496 C C . GLY A 1 197 ? 44.814 36.336 -10.311 1.00 60.78 197 GLY A C 1
ATOM 1497 O O . GLY A 1 197 ? 44.271 35.462 -9.651 1.00 60.78 197 GLY A O 1
ATOM 1498 N N . ASP A 1 198 ? 45.183 36.174 -11.578 1.00 56.38 198 ASP A N 1
ATOM 1499 C CA . ASP A 1 198 ? 45.987 35.004 -11.891 1.00 56.38 198 ASP A CA 1
ATOM 1500 C C . ASP A 1 198 ? 46.811 35.195 -13.158 1.00 56.38 198 ASP A C 1
ATOM 1502 O O . ASP A 1 198 ? 46.369 35.761 -14.160 1.00 56.38 198 ASP A O 1
ATOM 1506 N N . ALA A 1 199 ? 48.046 34.737 -13.035 1.00 62.84 199 ALA A N 1
ATOM 1507 C CA . ALA A 1 199 ? 49.064 34.687 -14.054 1.00 62.84 199 ALA A CA 1
ATOM 1508 C C . ALA A 1 199 ? 49.122 33.261 -14.595 1.00 62.84 199 ALA A C 1
ATOM 1510 O O . ALA A 1 199 ? 49.202 32.328 -13.800 1.00 62.84 199 ALA A O 1
ATOM 1511 N N . SER A 1 200 ? 49.147 33.099 -15.919 1.00 62.06 200 SER A N 1
ATOM 1512 C CA . SER A 1 200 ? 49.933 32.096 -16.666 1.00 62.06 200 SER A CA 1
ATOM 1513 C C . SER A 1 200 ? 49.664 32.231 -18.159 1.00 62.06 200 SER A C 1
ATOM 1515 O O . SER A 1 200 ? 48.473 32.292 -18.537 1.00 62.06 200 SER A O 1
#

Radius of gyration: 38.18 Å; Cα contacts (8 Å, |Δi|>4): 62; chains: 1; bounding box: 95×94×85 Å

Sequence (200 aa):
MNVQRKYTGLGFLAWLFKIIAWIALIASIAFAVWFWFQDYTVQVLGFGVYRIPNWLGSIFLPFGILTFIQFYVLGGLISLLIDVEYNTRANATVTQALIKSVENLRVREAAQPSSGPAVLTPTPPPPPPPPPTEPLAAPTPATQPSQPVASTESVPPPPPPPPEPEPEPAPSSGAEAPPSPEPPATDQASEEANPQGDAS

Nearest PDB structures (foldseek):
  7o3x-assembly1_D  TM=5.778E-01  e=4.633E+00  Synechocystis sp. PCC 6803 substr. Kazusa
  7o40-assembly1_F  TM=4.084E-01  e=2.666E+00  Synechocystis sp. PCC 6803 substr. Kazusa
  6zw4-assembly1_E  TM=4.930E-01  e=9.101E+00  Nostoc punctiforme
  8qi0-assembly1_D  TM=4.297E-01  e=9.101E+00  Synechocystis sp. PCC 6803